Protein AF-A0A819X966-F1 (afdb_monomer)

Sequence (313 aa):
MLDTYSFNDILFKKSNTFCFDSESFRYLIARKNRIEFDDYQKDEYKRSWITSVNETNRLIQYICNELKPCLQKSWMSIEHAQFQINRMIRPILETIKNTMRNLILLDKSSSKSLIKLCPSPVDRNSATCTKCSHSPILCGEFWITRYDLHNLSDRCSQCECDFSRHFKVNYVLKYELCDKKQKPSFHDMKRNLEQLTQIIIQFAYFYKYLVHIATGNDPILSVLNRMIKEEKSICSQKGNQNLNANLYDNLKSFKNEYEEAWSMSMSNPKTITLPEIYKLIKTVSENREISEQLSIIKQMEDIYMNEQEKLIQ

Nearest PDB structures (foldseek):
  8e0m-assembly4_L  TM=2.651E-01  e=3.263E+00  synthetic construct

Secondary structure (DSSP, 8-state):
------GGGS---GGG-----SHHHHHHHHHHTT----HHHHHHHHHHHHHHHHHHHHHHHIIIIISPP---S----HHHHHHHHHHHHHHHHHHHHHHHHHHHHHHH-TTSPPEEEEEEE--TTEEEESSS--PPEEETTEEE---PEEEBSSSBSS-S--GGGEEE-SEEEEEEEPPTTSPPPHHHHHHHHHHHHHHHHHHHHHHHHHTTSS-S--HHHHHHHHHHHHHHHHHHHH-TTSHHHHHHHHHHHHHHHHHHHHHHHHHS-----HHHHHHHHHHHHHSHHHHHHHHHHHHHHHHHHHHHHHHH-

Foldseek 3Di:
DPPPPPPVVPDDDPLQDFDAQCLLVVVVVCVVVVNDDDPVSVVVSVVNVVRRVVSVVSNVCCVVPVDDPPPVVDPQDLVVLVVLVLLLLLLLVVLLLQLLLQLLVVVVHLQFFGKAWDKDFDDPQWWFFLPPDAAFDDARQDTHGDGDTFRDDVDTPVDPDDPVRIGDDRIDIDIHTDDSPDDDDSVVSVVVSVLSLVLVLVVLLSVVVVPVPDDPDDSNLVSLVSVLSRLVSVCVVPPCPGCSVVSSVVSVVSSVVSVVSNVVCVVPRPDDDSVNSVVSSVVQCPPPSSVSNVVSSVVSVVVVVVVVVVVVD

Organism: NCBI:txid392033

Radius of gyration: 25.85 Å; Cα contacts (8 Å, |Δi|>4): 305; chains: 1; bounding box: 59×35×81 Å

pLDDT: mean 85.88, std 12.39, range [35.34, 98.56]

Structure (mmCIF, N/CA/C/O backbone):
data_AF-A0A819X966-F1
#
_entry.id   AF-A0A819X966-F1
#
loop_
_atom_site.group_PDB
_atom_site.id
_atom_site.type_symbol
_atom_site.label_atom_id
_atom_site.label_alt_id
_atom_site.label_comp_id
_atom_site.label_asym_id
_atom_site.label_entity_id
_atom_site.label_seq_id
_atom_site.pdbx_PDB_ins_code
_atom_site.Cartn_x
_atom_site.Cartn_y
_atom_site.Cartn_z
_atom_site.occupancy
_atom_site.B_iso_or_equiv
_atom_site.auth_seq_id
_atom_site.auth_comp_id
_atom_site.auth_asym_id
_atom_site.auth_atom_id
_atom_site.pdbx_PDB_model_num
ATOM 1 N N . MET A 1 1 ? 27.684 -1.865 1.457 1.00 39.91 1 MET A N 1
ATOM 2 C CA . MET A 1 1 ? 28.526 -1.482 0.311 1.00 39.91 1 MET A CA 1
ATOM 3 C C . MET A 1 1 ? 28.003 -2.233 -0.893 1.00 39.91 1 MET A C 1
ATOM 5 O O . MET A 1 1 ? 27.932 -3.451 -0.829 1.00 39.91 1 MET A O 1
ATOM 9 N N . LEU A 1 2 ? 27.555 -1.527 -1.932 1.00 35.34 2 LEU A N 1
ATOM 10 C CA . LEU A 1 2 ? 27.669 -2.094 -3.270 1.00 35.34 2 LEU A CA 1
ATOM 11 C C . LEU A 1 2 ? 29.175 -2.138 -3.490 1.00 35.34 2 LEU A C 1
ATOM 13 O O . LEU A 1 2 ? 29.787 -1.073 -3.547 1.00 35.34 2 LEU A O 1
ATOM 17 N N . ASP A 1 3 ? 29.772 -3.328 -3.496 1.00 40.72 3 ASP A N 1
ATOM 18 C CA . ASP A 1 3 ? 31.052 -3.467 -4.172 1.00 40.72 3 ASP A CA 1
ATOM 19 C C . ASP A 1 3 ? 30.788 -2.937 -5.571 1.00 40.72 3 ASP A C 1
ATOM 21 O O . ASP A 1 3 ? 29.967 -3.470 -6.322 1.00 40.72 3 ASP A O 1
ATOM 25 N N . THR A 1 4 ? 31.350 -1.764 -5.829 1.00 41.81 4 THR A N 1
ATOM 26 C CA . THR A 1 4 ? 31.383 -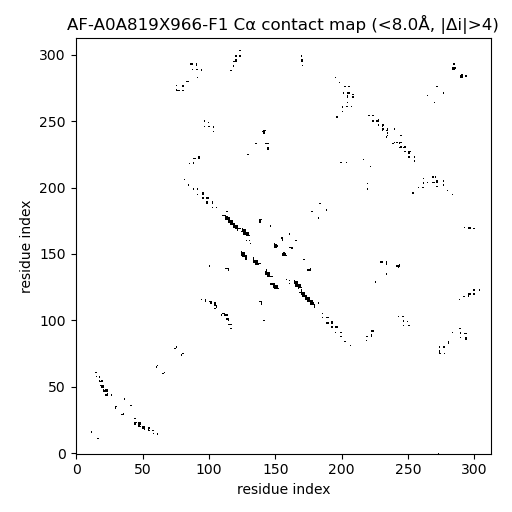1.142 -7.132 1.00 41.81 4 THR A CA 1
ATOM 27 C C . THR A 1 4 ? 31.855 -2.223 -8.083 1.00 41.81 4 THR A C 1
ATOM 29 O O . THR A 1 4 ? 33.039 -2.558 -8.076 1.00 41.81 4 THR A O 1
ATOM 32 N N . TYR A 1 5 ? 30.940 -2.782 -8.881 1.00 47.75 5 TYR A N 1
ATOM 33 C CA . TYR A 1 5 ? 31.326 -3.289 -10.185 1.00 47.75 5 TYR A CA 1
ATOM 34 C C . TYR A 1 5 ? 32.040 -2.110 -10.818 1.00 47.75 5 TYR A C 1
ATOM 36 O O . TYR A 1 5 ? 31.427 -1.091 -11.144 1.00 47.75 5 TYR A O 1
ATOM 44 N N . SER A 1 6 ? 33.364 -2.187 -10.809 1.00 43.28 6 SER A N 1
ATOM 45 C CA . SER A 1 6 ? 34.201 -1.189 -11.420 1.00 43.28 6 SER A CA 1
ATOM 46 C C . SER A 1 6 ? 33.719 -1.126 -12.858 1.00 43.28 6 SER A C 1
ATOM 48 O O . SER A 1 6 ? 33.768 -2.127 -13.568 1.00 43.28 6 SER A O 1
ATOM 50 N N . PHE A 1 7 ? 33.206 0.023 -13.300 1.00 50.94 7 PHE A N 1
ATOM 51 C CA . PHE A 1 7 ? 32.832 0.209 -14.706 1.00 50.94 7 PHE A CA 1
ATOM 52 C C . PHE A 1 7 ? 34.007 -0.113 -15.653 1.00 50.94 7 PHE A C 1
ATOM 54 O O . PHE A 1 7 ? 33.790 -0.343 -16.838 1.00 50.94 7 PHE A O 1
ATOM 61 N N . ASN A 1 8 ? 35.232 -0.213 -15.119 1.00 52.50 8 ASN A N 1
ATOM 62 C CA . ASN A 1 8 ? 36.423 -0.667 -15.826 1.00 52.50 8 ASN A CA 1
ATOM 63 C C . ASN A 1 8 ? 36.394 -2.159 -16.229 1.00 52.50 8 ASN A C 1
ATOM 65 O O . ASN A 1 8 ? 37.211 -2.553 -17.057 1.00 52.50 8 ASN A O 1
ATOM 69 N N . ASP A 1 9 ? 35.472 -2.978 -15.706 1.00 57.03 9 ASP A N 1
ATOM 70 C CA . ASP A 1 9 ? 35.373 -4.407 -16.048 1.00 57.03 9 ASP A CA 1
ATOM 71 C C . ASP A 1 9 ? 34.457 -4.683 -17.257 1.00 57.03 9 ASP A C 1
ATOM 73 O O . ASP A 1 9 ? 34.526 -5.757 -17.863 1.00 57.03 9 ASP A O 1
ATOM 77 N N . ILE A 1 10 ? 33.624 -3.717 -17.671 1.00 63.59 10 ILE A N 1
ATOM 78 C CA . ILE A 1 10 ? 32.823 -3.824 -18.901 1.00 63.59 10 ILE A CA 1
ATOM 79 C C . ILE A 1 10 ? 33.653 -3.276 -20.061 1.00 63.59 10 ILE A C 1
ATOM 81 O O . ILE A 1 10 ? 33.519 -2.131 -20.487 1.00 63.59 10 ILE A O 1
ATOM 85 N N . LEU A 1 11 ? 34.551 -4.113 -20.579 1.00 70.69 11 LEU A N 1
ATOM 86 C CA . LEU A 1 11 ? 35.376 -3.758 -21.731 1.00 70.69 11 LEU A CA 1
ATOM 87 C C . LEU A 1 11 ? 34.497 -3.530 -22.966 1.00 70.69 11 LEU A C 1
ATOM 89 O O . LEU A 1 11 ? 33.837 -4.458 -23.430 1.00 70.69 11 LEU A O 1
ATOM 93 N N . PHE A 1 12 ? 34.535 -2.323 -23.529 1.00 75.69 12 PHE A N 1
ATOM 94 C CA . PHE A 1 12 ? 33.863 -1.997 -24.786 1.00 75.69 12 PHE A CA 1
ATOM 95 C C . PHE A 1 12 ? 34.571 -2.705 -25.951 1.00 75.69 12 PHE A C 1
ATOM 97 O O . PHE A 1 12 ? 35.665 -2.325 -26.370 1.00 75.69 12 PHE A O 1
ATOM 104 N N . LYS A 1 13 ? 33.974 -3.791 -26.442 1.00 84.69 13 LYS A N 1
ATOM 105 C CA . LYS A 1 13 ? 34.484 -4.631 -27.528 1.00 84.69 13 LYS A CA 1
ATOM 106 C C . LYS A 1 13 ? 33.462 -4.677 -28.654 1.00 84.69 13 LYS A C 1
ATOM 108 O O . LYS A 1 13 ? 32.261 -4.533 -28.455 1.00 84.69 13 LYS A O 1
ATOM 113 N N . LYS A 1 14 ? 33.920 -4.985 -29.866 1.00 83.19 14 LYS A N 1
ATOM 114 C CA . LYS A 1 14 ? 33.006 -5.179 -31.000 1.00 83.19 14 LYS A CA 1
ATOM 115 C C . LYS A 1 14 ? 31.958 -6.267 -30.721 1.00 83.19 14 LYS A C 1
ATOM 117 O O . LYS A 1 14 ? 30.828 -6.139 -31.174 1.00 83.19 14 LYS A O 1
ATOM 122 N N . SER A 1 15 ? 32.310 -7.307 -29.964 1.00 84.38 15 SER A N 1
ATOM 123 C CA . SER A 1 15 ? 31.409 -8.420 -29.639 1.00 84.38 15 SER A CA 1
ATOM 124 C C . SER A 1 15 ? 30.257 -8.048 -28.700 1.00 84.38 15 SER A C 1
ATOM 126 O O . SER A 1 15 ? 29.203 -8.659 -28.807 1.00 84.38 15 SER A O 1
ATOM 128 N N . ASN A 1 16 ? 30.418 -7.038 -27.835 1.00 84.62 16 ASN A N 1
ATOM 129 C CA . ASN A 1 16 ? 29.394 -6.602 -26.874 1.00 84.62 16 ASN A CA 1
ATOM 130 C C . ASN A 1 16 ? 28.848 -5.190 -27.150 1.00 84.62 16 ASN A C 1
ATOM 132 O O . ASN A 1 16 ? 28.160 -4.613 -26.311 1.00 84.62 16 ASN A O 1
ATOM 136 N N . THR A 1 17 ? 29.152 -4.641 -28.326 1.00 88.44 17 THR A N 1
ATOM 137 C CA . THR A 1 17 ? 28.613 -3.371 -28.820 1.00 88.44 17 THR A CA 1
ATOM 138 C C . THR A 1 17 ? 27.619 -3.673 -29.922 1.00 88.44 17 THR A C 1
ATOM 140 O O . THR A 1 17 ? 28.000 -4.357 -30.867 1.00 88.44 17 THR A O 1
ATOM 143 N N . PHE A 1 18 ? 26.398 -3.144 -29.840 1.00 90.00 18 PHE A N 1
ATOM 144 C CA . PHE A 1 18 ? 25.330 -3.357 -30.824 1.00 90.00 18 PHE A CA 1
ATOM 145 C C . PHE A 1 18 ? 24.790 -2.006 -31.284 1.00 90.00 18 PHE A C 1
ATOM 147 O O . PHE A 1 18 ? 24.447 -1.167 -30.448 1.00 90.00 18 PHE A O 1
ATOM 154 N N . CYS A 1 19 ? 24.736 -1.784 -32.594 1.00 86.94 19 CYS A N 1
ATOM 155 C CA . CYS A 1 19 ? 24.379 -0.489 -33.170 1.00 86.94 19 CYS A CA 1
ATOM 156 C C . CYS A 1 19 ? 23.073 -0.603 -33.950 1.00 86.94 19 CYS A C 1
ATOM 158 O O . CYS A 1 19 ? 23.026 -1.224 -35.006 1.00 86.94 19 CYS A O 1
ATOM 160 N N . PHE A 1 20 ? 22.019 0.029 -33.446 1.00 86.88 20 PHE A N 1
ATOM 161 C CA . PHE A 1 20 ? 20.715 0.029 -34.100 1.00 86.88 20 PHE A CA 1
ATOM 162 C C . PHE A 1 20 ? 20.541 1.307 -34.898 1.00 86.88 20 PHE A C 1
ATOM 164 O O . PHE A 1 20 ? 20.709 2.404 -34.363 1.00 86.88 20 PHE A O 1
ATOM 171 N N . ASP A 1 21 ? 20.170 1.161 -36.162 1.00 84.69 21 ASP A N 1
ATOM 172 C CA . ASP A 1 21 ? 19.815 2.301 -36.983 1.00 84.69 21 ASP A CA 1
ATOM 173 C C . ASP A 1 21 ? 18.320 2.627 -36.827 1.00 84.69 21 ASP A C 1
ATOM 175 O O . ASP A 1 21 ? 17.449 1.747 -36.832 1.00 84.69 21 ASP A O 1
ATOM 179 N N . SER A 1 22 ? 18.031 3.916 -36.656 1.00 83.44 22 SER A N 1
ATOM 180 C CA . SER A 1 22 ? 16.690 4.440 -36.388 1.00 83.44 22 SER A CA 1
ATOM 181 C C . SER A 1 22 ? 15.879 4.720 -37.656 1.00 83.44 22 SER A C 1
ATOM 183 O O . SER A 1 22 ? 14.663 4.917 -37.576 1.00 83.44 22 SER A O 1
ATOM 185 N N . GLU A 1 23 ? 16.521 4.726 -38.827 1.00 83.38 23 GLU A N 1
ATOM 186 C CA . GLU A 1 23 ? 15.890 5.151 -40.081 1.00 83.38 23 GLU A CA 1
ATOM 187 C C . GLU A 1 23 ? 14.747 4.224 -40.517 1.00 83.38 23 GLU A C 1
ATOM 189 O O . GLU A 1 23 ? 13.725 4.683 -41.028 1.00 83.38 23 GLU A O 1
ATOM 194 N N . SER A 1 24 ? 14.837 2.930 -40.213 1.00 79.62 24 SER A N 1
ATOM 195 C CA . SER A 1 24 ? 13.744 1.988 -40.475 1.00 79.62 24 SER A CA 1
ATOM 196 C C . SER A 1 24 ? 12.454 2.287 -39.686 1.00 79.62 24 SER A C 1
ATOM 198 O O . SER A 1 24 ? 11.355 2.185 -40.238 1.00 79.62 24 SER A O 1
ATOM 200 N N . PHE A 1 25 ? 12.551 2.749 -38.433 1.00 80.81 25 PHE A N 1
ATOM 201 C CA . PHE A 1 25 ? 11.384 3.185 -37.652 1.00 80.81 25 PHE A CA 1
ATOM 202 C C . PHE A 1 25 ? 10.782 4.479 -38.208 1.00 80.81 25 PHE A C 1
ATOM 204 O O . PHE A 1 25 ? 9.558 4.618 -38.289 1.00 80.81 25 PHE A O 1
ATOM 211 N N . ARG A 1 26 ? 11.636 5.417 -38.635 1.00 85.19 26 ARG A N 1
ATOM 212 C CA . ARG A 1 26 ? 11.196 6.667 -39.272 1.00 85.19 26 ARG A CA 1
ATOM 213 C C . ARG A 1 26 ? 10.450 6.395 -40.574 1.00 85.19 26 ARG A C 1
ATOM 215 O O . ARG A 1 26 ? 9.391 6.985 -40.786 1.00 85.19 26 ARG A O 1
ATOM 222 N N . TYR A 1 27 ? 10.934 5.455 -41.386 1.00 86.25 27 TYR A N 1
ATOM 223 C CA . TYR A 1 27 ? 10.255 5.020 -42.604 1.00 86.25 27 TYR A CA 1
ATOM 224 C C . TYR A 1 27 ? 8.835 4.508 -42.330 1.00 86.25 27 TYR A C 1
ATOM 226 O O . TYR A 1 27 ? 7.889 4.931 -42.996 1.00 86.25 27 TYR A O 1
ATOM 234 N N . LEU A 1 28 ? 8.651 3.655 -41.314 1.00 85.94 28 LEU A N 1
ATOM 235 C CA . LEU A 1 28 ? 7.330 3.124 -40.950 1.00 85.94 28 LEU A CA 1
ATOM 236 C C . LEU A 1 28 ? 6.354 4.232 -40.526 1.00 85.94 28 LEU A C 1
ATOM 238 O O . LEU A 1 28 ? 5.198 4.244 -40.957 1.00 85.94 28 LEU A O 1
ATOM 242 N N . ILE A 1 29 ? 6.819 5.190 -39.721 1.00 88.81 29 ILE A N 1
ATOM 243 C CA . ILE A 1 29 ? 6.011 6.340 -39.290 1.00 88.81 29 ILE A CA 1
ATOM 244 C C . ILE A 1 29 ? 5.647 7.223 -40.486 1.00 88.81 29 ILE A C 1
ATOM 246 O O . ILE A 1 29 ? 4.493 7.629 -40.631 1.00 88.81 29 ILE A O 1
ATOM 250 N N . ALA A 1 30 ? 6.600 7.509 -41.367 1.00 90.38 30 ALA A N 1
ATOM 251 C CA . ALA A 1 30 ? 6.369 8.337 -42.541 1.00 90.38 30 ALA A CA 1
ATOM 252 C C . ALA A 1 30 ? 5.388 7.679 -43.527 1.00 90.38 30 ALA A C 1
ATOM 254 O O . ALA A 1 30 ? 4.448 8.328 -43.986 1.00 90.38 30 ALA A O 1
ATOM 255 N N . ARG A 1 31 ? 5.504 6.362 -43.752 1.00 87.62 31 ARG A N 1
ATOM 256 C CA . ARG A 1 31 ? 4.535 5.584 -44.543 1.00 87.62 31 ARG A CA 1
ATOM 257 C C . ARG A 1 31 ? 3.137 5.594 -43.926 1.00 87.62 31 ARG A C 1
ATOM 259 O O . ARG A 1 31 ? 2.162 5.765 -44.656 1.00 87.62 31 ARG A O 1
ATOM 266 N N . LYS A 1 32 ? 3.019 5.481 -42.596 1.00 91.62 32 LYS A N 1
ATOM 267 C CA . LYS A 1 32 ? 1.734 5.610 -41.879 1.00 91.62 32 LYS A CA 1
ATOM 268 C C . LYS A 1 32 ? 1.085 6.980 -42.106 1.00 91.62 32 LYS A C 1
ATOM 270 O O . LYS A 1 32 ? -0.134 7.065 -42.218 1.00 91.62 32 LYS A O 1
ATOM 275 N N . ASN A 1 33 ? 1.898 8.026 -42.233 1.00 93.19 33 ASN A N 1
ATOM 276 C CA . ASN A 1 33 ? 1.463 9.388 -42.550 1.00 93.19 33 ASN A CA 1
ATOM 277 C C . ASN A 1 33 ? 1.368 9.673 -44.061 1.00 93.19 33 ASN A C 1
ATOM 279 O O . ASN A 1 33 ? 1.225 10.827 -44.450 1.00 93.19 33 ASN A O 1
ATOM 283 N N . ARG A 1 34 ? 1.413 8.635 -44.912 1.00 93.31 34 ARG A N 1
ATOM 284 C CA . ARG A 1 34 ? 1.302 8.732 -46.379 1.00 93.31 34 ARG A CA 1
ATOM 285 C C . ARG A 1 34 ? 2.366 9.625 -47.030 1.00 93.31 34 ARG A C 1
ATOM 287 O O . ARG A 1 34 ? 2.125 10.194 -48.087 1.00 93.31 34 ARG A O 1
ATOM 294 N N . ILE A 1 35 ? 3.540 9.726 -46.413 1.00 94.19 35 ILE A N 1
ATOM 295 C CA . ILE A 1 35 ? 4.701 10.377 -47.018 1.00 94.19 35 ILE A CA 1
ATOM 296 C C . ILE A 1 35 ? 5.295 9.414 -48.049 1.00 94.19 35 ILE A C 1
ATOM 298 O O . ILE A 1 35 ? 5.531 8.233 -47.761 1.00 94.19 35 ILE A O 1
ATOM 302 N N . GLU A 1 36 ? 5.493 9.915 -49.264 1.00 91.62 36 GLU A N 1
ATOM 303 C CA . GLU A 1 36 ? 6.129 9.174 -50.348 1.00 91.62 36 GLU A CA 1
ATOM 304 C C . GLU A 1 36 ? 7.643 9.367 -50.327 1.00 91.62 36 GLU A C 1
ATOM 306 O O . GLU A 1 36 ? 8.155 10.404 -49.914 1.00 91.62 36 GLU A O 1
ATOM 311 N N . PHE A 1 37 ? 8.343 8.330 -50.769 1.00 90.81 37 PHE A N 1
ATOM 312 C CA . PHE A 1 37 ? 9.794 8.285 -50.849 1.00 90.81 37 PHE A CA 1
ATOM 313 C C . PHE A 1 37 ? 10.177 7.857 -52.255 1.00 90.81 37 PHE A C 1
ATOM 315 O O . PHE A 1 37 ? 9.478 7.030 -52.858 1.00 90.81 37 PHE A O 1
ATOM 322 N N . ASP A 1 38 ? 11.289 8.381 -52.752 1.00 93.75 38 ASP A N 1
ATOM 323 C CA . ASP A 1 38 ? 11.880 7.871 -53.981 1.00 93.75 38 ASP A CA 1
ATOM 324 C C . ASP A 1 38 ? 12.502 6.479 -53.757 1.00 93.75 38 ASP A C 1
ATOM 326 O O . ASP A 1 38 ? 12.561 5.951 -52.638 1.00 93.75 38 ASP A O 1
ATOM 330 N N . ASP A 1 39 ? 12.909 5.835 -54.845 1.00 91.31 39 ASP A N 1
ATOM 331 C CA . ASP A 1 39 ? 13.447 4.477 -54.776 1.00 91.31 39 ASP A CA 1
ATOM 332 C C . ASP A 1 39 ? 14.807 4.422 -54.066 1.00 91.31 39 ASP A C 1
ATOM 334 O O . ASP A 1 39 ? 15.085 3.459 -53.353 1.00 91.31 39 ASP A O 1
ATOM 338 N N . TYR A 1 40 ? 15.602 5.493 -54.149 1.00 92.19 40 TYR A N 1
ATOM 339 C CA . TYR A 1 40 ? 16.878 5.599 -53.445 1.00 92.19 40 TYR A CA 1
ATOM 340 C C . TYR A 1 40 ? 16.683 5.598 -51.921 1.00 92.19 40 TYR A C 1
ATOM 342 O O . TYR A 1 40 ? 17.319 4.829 -51.197 1.00 92.19 40 TYR A O 1
ATOM 350 N N . GLN A 1 41 ? 15.752 6.412 -51.427 1.00 89.12 41 GLN A N 1
ATOM 351 C CA . GLN A 1 41 ? 15.396 6.500 -50.016 1.00 89.12 41 GLN A CA 1
ATOM 352 C C . GLN A 1 41 ? 14.829 5.174 -49.503 1.00 89.12 41 GLN A C 1
ATOM 354 O O . GLN A 1 41 ? 15.219 4.715 -48.430 1.00 89.12 41 GLN A O 1
ATOM 359 N N . LYS A 1 42 ? 13.949 4.513 -50.269 1.00 88.88 42 LYS A N 1
ATOM 360 C CA . LYS A 1 42 ? 13.429 3.181 -49.903 1.00 88.88 42 LYS A CA 1
ATOM 361 C C . LYS A 1 42 ? 14.554 2.163 -49.726 1.00 88.88 42 LYS A C 1
ATOM 363 O O . LYS A 1 42 ? 14.518 1.388 -48.769 1.00 88.88 42 LYS A O 1
ATOM 368 N N . ASP A 1 43 ? 15.544 2.174 -50.613 1.00 90.06 43 ASP A N 1
ATOM 369 C CA . ASP A 1 43 ? 16.681 1.259 -50.537 1.00 90.06 43 ASP A CA 1
ATOM 370 C C . ASP A 1 43 ? 17.609 1.558 -49.351 1.00 90.06 43 ASP A C 1
ATOM 372 O O . ASP A 1 43 ? 18.114 0.621 -48.725 1.00 90.06 43 ASP A O 1
ATOM 376 N N . GLU A 1 44 ? 17.808 2.829 -48.991 1.00 90.19 44 GLU A N 1
ATOM 377 C CA . GLU A 1 44 ? 18.495 3.225 -47.750 1.00 90.19 44 GLU A CA 1
ATOM 378 C C . GLU A 1 44 ? 17.749 2.703 -46.511 1.00 90.19 44 GLU A C 1
ATOM 380 O O . GLU A 1 44 ? 18.333 2.007 -45.678 1.00 90.19 44 GLU A O 1
ATOM 385 N N . TYR A 1 45 ? 16.433 2.918 -46.423 1.00 89.50 45 TYR A N 1
ATOM 386 C CA . TYR A 1 45 ? 15.628 2.420 -45.301 1.00 89.50 45 TYR A CA 1
ATOM 387 C C . TYR A 1 45 ? 15.605 0.892 -45.211 1.00 89.50 45 TYR A C 1
ATOM 389 O O . TYR A 1 45 ? 15.628 0.327 -44.115 1.00 89.50 45 TYR A O 1
ATOM 397 N N . LYS A 1 46 ? 15.605 0.201 -46.354 1.00 89.00 46 LYS A N 1
ATOM 398 C CA . LYS A 1 46 ? 15.700 -1.260 -46.408 1.00 89.00 46 LYS A CA 1
ATOM 399 C C . LYS A 1 46 ? 17.051 -1.754 -45.888 1.00 89.00 46 LYS A C 1
ATOM 401 O O . LYS A 1 46 ? 17.087 -2.712 -45.116 1.00 89.00 46 LYS A O 1
ATOM 406 N N . ARG A 1 47 ? 18.156 -1.105 -46.270 1.00 89.62 47 ARG A N 1
ATOM 407 C CA . ARG A 1 47 ? 19.501 -1.422 -45.756 1.00 89.62 47 ARG A CA 1
ATOM 408 C C . ARG A 1 47 ? 19.619 -1.150 -44.258 1.00 89.62 47 ARG A C 1
ATOM 410 O O . ARG A 1 47 ? 20.153 -1.992 -43.533 1.00 89.62 47 ARG A O 1
ATOM 417 N N . SER A 1 48 ? 19.058 -0.035 -43.797 1.00 89.19 48 SER A N 1
ATOM 418 C CA . SER A 1 48 ? 18.932 0.300 -42.377 1.00 89.19 48 SER A CA 1
ATOM 419 C C . SER A 1 48 ? 18.188 -0.794 -41.603 1.00 89.19 48 SER A C 1
ATOM 421 O O . SER A 1 48 ? 18.697 -1.314 -40.611 1.00 89.19 48 SER A O 1
ATOM 423 N N . TRP A 1 49 ? 17.031 -1.236 -42.108 1.00 89.19 49 TRP A N 1
ATOM 424 C CA . TRP A 1 49 ? 16.242 -2.308 -41.495 1.00 89.19 49 TRP A CA 1
ATOM 425 C C . TRP A 1 49 ? 17.019 -3.621 -41.387 1.00 89.19 49 TRP A C 1
ATOM 427 O O . TRP A 1 49 ? 17.072 -4.217 -40.313 1.00 89.19 49 TRP A O 1
ATOM 437 N N . ILE A 1 50 ? 17.657 -4.057 -42.478 1.00 91.06 50 ILE A N 1
ATOM 438 C CA . ILE A 1 50 ? 18.469 -5.283 -42.490 1.00 91.06 50 ILE A CA 1
ATOM 439 C C . ILE A 1 50 ? 19.592 -5.193 -41.449 1.00 91.06 50 ILE A C 1
ATOM 441 O O . ILE A 1 50 ? 19.831 -6.154 -40.718 1.00 91.06 50 ILE A O 1
ATOM 445 N N . THR A 1 51 ? 20.249 -4.036 -41.350 1.00 90.38 51 THR A N 1
ATOM 446 C CA . THR A 1 51 ? 21.315 -3.796 -40.370 1.00 90.38 51 THR A CA 1
ATOM 447 C C . THR A 1 51 ? 20.787 -3.923 -38.944 1.00 90.38 51 THR A C 1
ATOM 449 O O . THR A 1 51 ? 21.334 -4.703 -38.166 1.00 90.38 51 THR A O 1
ATOM 452 N N . SER A 1 52 ? 19.680 -3.250 -38.619 1.00 90.06 52 SER A N 1
ATOM 453 C CA . SER A 1 52 ? 19.063 -3.329 -37.291 1.00 90.06 52 SER A CA 1
ATOM 454 C C . SER A 1 52 ? 18.613 -4.749 -36.937 1.00 90.06 52 SER A C 1
ATOM 456 O O . SER A 1 52 ? 18.880 -5.200 -35.829 1.00 90.06 52 SER A O 1
ATOM 458 N N . VAL A 1 53 ? 18.013 -5.496 -37.873 1.00 89.94 53 VAL A N 1
ATOM 459 C CA . VAL A 1 53 ? 17.624 -6.903 -37.654 1.00 89.94 53 VAL A CA 1
ATOM 460 C C . VAL A 1 53 ? 18.842 -7.784 -37.373 1.00 89.94 53 VAL A C 1
ATOM 462 O O . VAL A 1 53 ? 18.825 -8.586 -36.438 1.00 89.94 53 VAL A O 1
ATOM 465 N N . ASN A 1 54 ? 19.916 -7.630 -38.149 1.00 92.88 54 ASN A N 1
ATOM 466 C CA . ASN A 1 54 ? 21.147 -8.392 -37.942 1.00 92.88 54 ASN A CA 1
ATOM 467 C C . ASN A 1 54 ? 21.778 -8.083 -36.578 1.00 92.88 54 ASN A C 1
ATOM 469 O O . ASN A 1 54 ? 22.198 -9.001 -35.875 1.00 92.88 54 ASN A O 1
ATOM 473 N N . GLU A 1 55 ? 21.792 -6.814 -36.177 1.00 92.12 55 GLU A N 1
ATOM 474 C CA . GLU A 1 55 ? 22.305 -6.378 -34.878 1.00 92.12 55 GLU A CA 1
ATOM 475 C C . GLU A 1 55 ? 21.431 -6.861 -33.715 1.00 92.12 55 GLU A C 1
ATOM 477 O O . GLU A 1 55 ? 21.965 -7.290 -32.692 1.00 92.12 55 GLU A O 1
ATOM 482 N N . THR A 1 56 ? 20.104 -6.906 -33.884 1.00 91.25 56 THR A N 1
ATOM 483 C CA . THR A 1 56 ? 19.186 -7.521 -32.911 1.00 91.25 56 THR A CA 1
ATOM 484 C C . THR A 1 56 ? 19.470 -9.010 -32.759 1.00 91.25 56 THR A C 1
ATOM 486 O O . THR A 1 56 ? 19.588 -9.499 -31.637 1.00 91.25 56 THR A O 1
ATOM 489 N N . ASN A 1 57 ? 19.628 -9.737 -33.865 1.00 93.00 57 ASN A N 1
ATOM 490 C CA . ASN A 1 57 ? 19.955 -11.161 -33.818 1.00 93.00 57 ASN A CA 1
ATOM 491 C C . ASN A 1 57 ? 21.307 -11.400 -33.139 1.00 93.00 57 ASN A C 1
ATOM 493 O O . ASN A 1 57 ? 21.426 -12.308 -32.318 1.00 93.00 57 ASN A O 1
ATOM 497 N N . ARG A 1 58 ? 22.303 -10.552 -33.422 1.00 94.25 58 ARG A N 1
ATOM 498 C CA . ARG A 1 58 ? 23.618 -10.601 -32.774 1.00 94.25 58 ARG A CA 1
ATOM 499 C C . ARG A 1 58 ? 23.515 -10.349 -31.271 1.00 94.25 58 ARG A C 1
ATOM 501 O O . ARG A 1 58 ? 24.143 -11.069 -30.500 1.00 94.25 58 ARG A O 1
ATOM 508 N N . LEU A 1 59 ? 22.693 -9.386 -30.851 1.00 93.25 59 LEU A N 1
ATOM 509 C CA . LEU A 1 59 ? 22.413 -9.115 -29.440 1.00 93.25 59 LEU A CA 1
ATOM 510 C C . LEU A 1 59 ? 21.760 -10.319 -28.755 1.00 93.25 59 LEU A C 1
ATOM 512 O O . LEU A 1 59 ? 22.217 -10.735 -27.694 1.00 93.25 59 LEU A O 1
ATOM 516 N N . ILE A 1 60 ? 20.723 -10.903 -29.360 1.00 90.25 60 ILE A N 1
ATOM 517 C CA . ILE A 1 60 ? 20.039 -12.080 -28.807 1.00 90.25 60 ILE A CA 1
ATOM 518 C C . ILE A 1 60 ? 21.019 -13.247 -28.678 1.00 90.25 60 ILE A C 1
ATOM 520 O O . ILE A 1 60 ? 21.100 -13.862 -27.620 1.00 90.25 60 ILE A O 1
ATOM 524 N N . GLN A 1 61 ? 21.811 -13.523 -29.716 1.00 91.81 61 GLN A N 1
ATOM 525 C CA . GLN A 1 61 ? 22.827 -14.576 -29.679 1.00 91.81 61 GLN A CA 1
ATOM 526 C C . GLN A 1 61 ? 23.869 -14.329 -28.588 1.00 91.81 61 GLN A C 1
ATOM 528 O O . GLN A 1 61 ? 24.206 -15.255 -27.856 1.00 91.81 61 GLN A O 1
ATOM 533 N N . TYR A 1 62 ? 24.340 -13.091 -28.440 1.00 90.12 62 TYR A N 1
ATOM 534 C CA . TYR A 1 62 ? 25.267 -12.719 -27.377 1.00 90.12 62 TYR A CA 1
ATOM 535 C C . TYR A 1 62 ? 24.660 -12.964 -25.987 1.00 90.12 62 TYR A C 1
ATOM 537 O O . TYR A 1 62 ? 25.295 -13.587 -25.137 1.00 90.12 62 TYR A O 1
ATOM 545 N N . ILE A 1 63 ? 23.404 -12.559 -25.768 1.00 86.56 63 ILE A N 1
ATOM 546 C CA . ILE A 1 63 ? 22.691 -12.782 -24.502 1.00 86.56 63 ILE A CA 1
ATOM 547 C C . ILE A 1 63 ? 22.499 -14.274 -24.219 1.00 86.56 63 ILE A C 1
ATOM 549 O O . ILE A 1 63 ? 22.737 -14.718 -23.099 1.00 86.56 63 ILE A O 1
ATOM 553 N N . CYS A 1 64 ? 22.057 -15.049 -25.208 1.00 85.75 64 CYS A N 1
ATOM 554 C CA . CYS A 1 64 ? 21.722 -16.458 -25.016 1.00 85.75 64 CYS A CA 1
ATOM 555 C C . CYS A 1 64 ? 22.955 -17.359 -24.897 1.00 85.75 64 CYS A C 1
ATOM 557 O O . CYS A 1 64 ? 22.911 -18.343 -24.162 1.00 85.75 64 CYS A O 1
ATOM 559 N N . ASN A 1 65 ? 24.030 -17.044 -25.625 1.00 87.19 65 ASN A N 1
ATOM 560 C CA . ASN A 1 65 ? 25.143 -17.973 -25.822 1.00 87.19 65 ASN A CA 1
ATOM 561 C C . ASN A 1 65 ? 26.448 -17.513 -25.163 1.00 87.19 65 ASN A C 1
ATOM 563 O O . ASN A 1 65 ? 27.246 -18.359 -24.763 1.00 87.19 65 ASN A O 1
ATOM 567 N N . GLU A 1 66 ? 26.699 -16.203 -25.069 1.00 82.94 66 GLU A N 1
ATOM 568 C CA . GLU A 1 66 ? 27.974 -15.675 -24.558 1.00 82.94 66 GLU A CA 1
ATOM 569 C C . GLU A 1 66 ? 27.877 -15.160 -23.123 1.00 82.94 66 GLU A C 1
ATOM 571 O O . GLU A 1 66 ? 28.832 -15.287 -22.348 1.00 82.94 66 GLU A O 1
ATOM 576 N N . LEU A 1 67 ? 26.730 -14.599 -22.735 1.00 81.25 67 LEU A N 1
ATOM 577 C CA . LEU A 1 67 ? 26.522 -14.181 -21.359 1.00 81.25 67 LEU A CA 1
ATOM 578 C C . LEU A 1 67 ? 26.305 -15.407 -20.477 1.00 81.25 67 LEU A C 1
ATOM 580 O O . LEU A 1 67 ? 25.336 -16.150 -20.613 1.00 81.25 67 LEU A O 1
ATOM 584 N N . LYS A 1 68 ? 27.198 -15.589 -19.500 1.00 72.56 68 LYS A N 1
ATOM 585 C CA . LYS A 1 68 ? 26.915 -16.495 -18.389 1.00 72.56 68 LYS A CA 1
ATOM 586 C C . LYS A 1 68 ? 25.703 -15.934 -17.647 1.00 72.56 68 LYS A C 1
ATOM 588 O O . LYS A 1 68 ? 25.780 -14.783 -17.208 1.00 72.56 68 LYS A O 1
ATOM 593 N N . PRO A 1 69 ? 24.622 -16.715 -17.463 1.00 63.19 69 PRO A N 1
ATOM 594 C CA . PRO A 1 69 ? 23.528 -16.305 -16.606 1.00 63.19 69 PRO A CA 1
ATOM 595 C C . PRO A 1 69 ? 24.118 -15.899 -15.263 1.00 63.19 69 PRO A C 1
ATOM 597 O O . PRO A 1 69 ? 24.763 -16.707 -14.588 1.00 63.19 69 PRO A O 1
ATOM 600 N N . CYS A 1 70 ? 23.954 -14.632 -14.891 1.00 55.28 70 CYS A N 1
ATOM 601 C CA . CYS A 1 70 ? 24.295 -14.219 -13.549 1.00 55.28 70 CYS A CA 1
ATOM 602 C C . CYS A 1 70 ? 23.297 -14.933 -12.636 1.00 55.28 70 CYS A C 1
ATOM 604 O O . CYS A 1 70 ? 22.151 -14.508 -12.493 1.00 55.28 70 CYS A O 1
ATOM 606 N N . LEU A 1 71 ? 23.718 -16.053 -12.041 1.00 48.88 71 LEU A N 1
ATOM 607 C CA . LEU A 1 71 ? 23.053 -16.668 -10.895 1.00 48.88 71 LEU A CA 1
ATOM 608 C C . LEU A 1 71 ? 23.264 -15.740 -9.695 1.00 48.88 71 LEU A C 1
ATOM 610 O O . LEU A 1 71 ? 23.930 -16.079 -8.716 1.00 48.88 71 LEU A O 1
ATOM 614 N N . GLN A 1 72 ? 22.743 -14.519 -9.794 1.00 50.75 72 GLN A N 1
ATOM 615 C CA . GLN A 1 72 ? 22.746 -13.569 -8.708 1.00 50.75 72 GLN A CA 1
ATOM 616 C C . GLN A 1 72 ? 21.774 -14.135 -7.679 1.00 50.75 72 GLN A C 1
ATOM 618 O O . GLN A 1 72 ? 20.556 -14.039 -7.823 1.00 50.75 72 GLN A O 1
ATOM 623 N N . LYS A 1 73 ? 22.326 -14.782 -6.647 1.00 47.50 73 LYS A N 1
ATOM 624 C CA . LYS A 1 73 ? 21.593 -15.396 -5.525 1.00 47.50 73 LYS A CA 1
ATOM 625 C C . LYS A 1 73 ? 20.726 -14.407 -4.730 1.00 47.50 73 LYS A C 1
ATOM 627 O O . LYS A 1 73 ? 20.097 -14.796 -3.753 1.00 47.50 73 LYS A O 1
ATOM 632 N N . SER A 1 74 ? 20.643 -13.153 -5.155 1.00 53.44 74 SER A N 1
ATOM 633 C CA . SER A 1 74 ? 19.688 -12.174 -4.676 1.00 53.44 74 SER A CA 1
ATOM 634 C C . SER A 1 74 ? 19.527 -11.077 -5.733 1.00 53.44 74 SER A C 1
ATOM 636 O O . SER A 1 74 ? 20.416 -10.253 -5.934 1.00 53.44 74 SER A O 1
ATOM 638 N N . TRP A 1 75 ? 18.388 -11.055 -6.433 1.00 61.78 75 TRP A N 1
ATOM 639 C CA . TRP A 1 75 ? 17.965 -9.900 -7.235 1.00 61.78 75 TRP A CA 1
ATOM 640 C C . TRP A 1 75 ? 17.647 -8.738 -6.284 1.00 61.78 75 TRP A C 1
ATOM 642 O O . TRP A 1 75 ? 16.498 -8.486 -5.921 1.00 61.78 75 TRP A O 1
ATOM 652 N N . MET A 1 76 ? 18.696 -8.079 -5.799 1.00 78.31 76 MET A N 1
ATOM 653 C CA . MET A 1 76 ? 18.614 -6.943 -4.895 1.00 78.31 76 MET A CA 1
ATOM 654 C C . MET A 1 76 ? 19.092 -5.700 -5.626 1.00 78.31 76 MET A C 1
ATOM 656 O O . MET A 1 76 ? 20.270 -5.362 -5.576 1.00 78.31 76 MET A O 1
ATOM 660 N N . SER A 1 77 ? 18.166 -5.019 -6.297 1.00 85.75 77 SER A N 1
ATOM 661 C CA . SER A 1 77 ? 18.384 -3.659 -6.787 1.00 85.75 77 SER A CA 1
ATOM 662 C C . SER A 1 77 ? 17.548 -2.660 -5.991 1.00 85.75 77 SER A C 1
ATOM 664 O O . SER A 1 77 ? 16.621 -3.038 -5.259 1.00 85.75 77 SER A O 1
ATOM 666 N N . ILE A 1 78 ? 17.907 -1.387 -6.129 1.00 86.94 78 ILE A N 1
ATOM 667 C CA . ILE A 1 78 ? 17.178 -0.260 -5.553 1.00 86.94 78 ILE A CA 1
ATOM 668 C C . ILE A 1 78 ? 15.779 -0.178 -6.168 1.00 86.94 78 ILE A C 1
ATOM 670 O O . ILE A 1 78 ? 14.795 -0.089 -5.439 1.00 86.94 78 ILE A O 1
ATOM 674 N N . GLU A 1 79 ? 15.688 -0.286 -7.491 1.00 85.75 79 GLU A N 1
ATOM 675 C CA . GLU A 1 79 ? 14.441 -0.212 -8.255 1.00 85.75 79 GLU A CA 1
ATOM 676 C C . GLU A 1 79 ? 13.503 -1.351 -7.858 1.00 85.75 79 GLU A C 1
ATOM 678 O O . GLU A 1 79 ? 12.317 -1.131 -7.617 1.00 85.75 79 GLU A O 1
ATOM 683 N N . HIS A 1 80 ? 14.039 -2.567 -7.714 1.00 88.88 80 HIS A N 1
ATOM 684 C CA . HIS A 1 80 ? 13.258 -3.706 -7.252 1.00 88.88 80 HIS A CA 1
ATOM 685 C C . HIS A 1 80 ? 12.774 -3.505 -5.808 1.00 88.88 80 HIS A C 1
ATOM 687 O O . HIS A 1 80 ? 11.607 -3.764 -5.520 1.00 88.88 80 HIS A O 1
ATOM 693 N N . ALA A 1 81 ? 13.611 -2.973 -4.910 1.00 91.50 81 ALA A N 1
ATOM 694 C CA . ALA A 1 81 ? 13.188 -2.664 -3.545 1.00 91.50 81 ALA A CA 1
ATOM 695 C C . ALA A 1 81 ? 12.086 -1.591 -3.517 1.00 91.50 81 ALA A C 1
ATOM 697 O O . ALA A 1 81 ? 11.078 -1.779 -2.840 1.00 91.50 81 ALA A O 1
ATOM 698 N N . GLN A 1 82 ? 12.224 -0.509 -4.289 1.00 90.69 82 GLN A N 1
ATOM 699 C CA . GLN A 1 82 ? 11.189 0.522 -4.431 1.00 90.69 82 GLN A CA 1
ATOM 700 C C . GLN A 1 82 ? 9.882 -0.061 -4.973 1.00 90.69 82 GLN A C 1
ATOM 702 O O . GLN A 1 82 ? 8.808 0.226 -4.448 1.00 90.69 82 GLN A O 1
ATOM 707 N N . PHE A 1 83 ? 9.961 -0.906 -6.001 1.00 90.00 83 PHE A N 1
ATOM 708 C CA . PHE A 1 83 ? 8.800 -1.589 -6.561 1.00 90.00 83 PHE A CA 1
ATOM 709 C C . PHE A 1 83 ? 8.083 -2.441 -5.505 1.00 90.00 83 PHE A C 1
ATOM 711 O O . PHE A 1 83 ? 6.872 -2.305 -5.328 1.00 90.00 83 PHE A O 1
ATOM 718 N N . GLN A 1 84 ? 8.822 -3.265 -4.754 1.00 93.25 84 GLN A N 1
ATOM 719 C CA . GLN A 1 84 ? 8.250 -4.093 -3.688 1.00 93.25 84 GLN A CA 1
ATOM 720 C C . GLN A 1 84 ? 7.630 -3.239 -2.580 1.00 93.25 84 GLN A C 1
ATOM 722 O O . GLN A 1 84 ? 6.481 -3.465 -2.206 1.00 93.25 84 GLN A O 1
ATOM 727 N N . ILE A 1 85 ? 8.335 -2.209 -2.101 1.00 94.25 85 ILE A N 1
ATOM 728 C CA . ILE A 1 85 ? 7.812 -1.322 -1.059 1.00 94.25 85 ILE A CA 1
ATOM 729 C C . ILE A 1 85 ? 6.521 -0.655 -1.535 1.00 94.25 85 ILE A C 1
ATOM 731 O O . ILE A 1 85 ? 5.523 -0.724 -0.824 1.00 94.25 85 ILE A O 1
ATOM 735 N N . ASN A 1 86 ? 6.492 -0.071 -2.739 1.00 92.12 86 ASN A N 1
ATOM 736 C CA . ASN A 1 86 ? 5.294 0.573 -3.290 1.00 92.12 86 ASN A CA 1
ATOM 737 C C . ASN A 1 86 ? 4.075 -0.360 -3.314 1.00 92.12 86 ASN A C 1
ATOM 739 O O . ASN A 1 86 ? 2.973 0.060 -2.958 1.00 92.12 86 ASN A O 1
ATOM 743 N N . ARG A 1 87 ? 4.271 -1.640 -3.654 1.00 92.88 87 ARG A N 1
ATOM 744 C CA . ARG A 1 87 ? 3.203 -2.656 -3.623 1.00 92.88 87 ARG A CA 1
ATOM 745 C C . ARG A 1 87 ? 2.710 -2.965 -2.210 1.00 92.88 87 ARG A C 1
ATOM 747 O O . ARG A 1 87 ? 1.553 -3.342 -2.031 1.00 92.88 87 ARG A O 1
ATOM 754 N N . MET A 1 88 ? 3.563 -2.787 -1.206 1.00 96.00 88 MET A N 1
ATOM 755 C CA . MET A 1 88 ? 3.291 -3.126 0.190 1.00 96.00 88 MET A CA 1
ATOM 756 C C . MET A 1 88 ? 2.742 -1.952 1.012 1.00 96.00 88 MET A C 1
ATOM 758 O O . MET A 1 88 ? 2.099 -2.203 2.028 1.00 96.00 88 MET A O 1
ATOM 762 N N . ILE A 1 89 ? 2.906 -0.694 0.574 1.00 95.38 89 ILE A N 1
ATOM 763 C CA . ILE A 1 89 ? 2.446 0.504 1.313 1.00 95.38 89 ILE A CA 1
ATOM 764 C C . ILE A 1 89 ? 0.970 0.392 1.708 1.00 95.38 89 ILE A C 1
ATOM 766 O O . ILE A 1 89 ? 0.632 0.534 2.884 1.00 95.38 89 ILE A O 1
ATOM 770 N N . ARG A 1 90 ? 0.079 0.125 0.742 1.00 95.12 90 ARG A N 1
ATOM 771 C CA . ARG A 1 90 ? -1.359 0.015 1.027 1.00 95.12 90 ARG A CA 1
ATOM 772 C C . ARG A 1 90 ? -1.662 -1.173 1.955 1.00 95.12 90 ARG A C 1
ATOM 774 O O . ARG A 1 90 ? -2.293 -0.915 2.977 1.00 95.12 90 ARG A O 1
ATOM 781 N N . PRO A 1 91 ? -1.208 -2.414 1.676 1.00 97.81 91 PRO A N 1
ATOM 782 C CA . PRO A 1 91 ? -1.377 -3.531 2.606 1.00 97.81 91 PRO A CA 1
ATOM 783 C C . PRO A 1 91 ? -0.926 -3.241 4.042 1.00 97.81 91 PRO A C 1
ATOM 785 O O . PRO A 1 91 ? -1.679 -3.498 4.979 1.00 97.81 91 PRO A O 1
ATOM 788 N N . ILE A 1 92 ? 0.261 -2.648 4.223 1.00 98.31 92 ILE A N 1
ATOM 789 C CA . ILE A 1 92 ? 0.788 -2.319 5.552 1.00 98.31 92 ILE A CA 1
ATOM 790 C C . ILE A 1 92 ? -0.111 -1.301 6.254 1.00 98.31 92 ILE A C 1
ATOM 792 O O . ILE A 1 92 ? -0.504 -1.522 7.397 1.00 98.31 92 ILE A O 1
ATOM 796 N N . LEU A 1 93 ? -0.455 -0.193 5.589 1.00 97.94 93 LEU A N 1
ATOM 797 C CA . LEU A 1 93 ? -1.229 0.878 6.221 1.00 97.94 93 LEU A CA 1
ATOM 798 C C . LEU A 1 93 ? -2.670 0.453 6.530 1.00 97.94 93 LEU A C 1
ATOM 800 O O . LEU A 1 93 ? -3.216 0.855 7.557 1.00 97.94 93 LEU A O 1
ATOM 804 N N . GLU A 1 94 ? -3.288 -0.384 5.692 1.00 97.19 94 GLU A N 1
ATOM 805 C CA . GLU A 1 94 ? -4.622 -0.929 5.977 1.00 97.19 94 GLU A CA 1
ATOM 806 C C . GLU A 1 94 ? -4.576 -1.893 7.175 1.00 97.19 94 GLU A C 1
ATOM 808 O O . GLU A 1 94 ? -5.443 -1.814 8.049 1.00 97.19 94 GLU A O 1
ATOM 813 N N . THR A 1 95 ? -3.529 -2.721 7.284 1.00 98.25 95 THR A N 1
ATOM 814 C CA . THR A 1 95 ? -3.281 -3.576 8.458 1.00 98.25 95 THR A CA 1
ATOM 815 C C . THR A 1 95 ? -2.992 -2.760 9.721 1.00 98.25 95 THR A C 1
ATOM 817 O O . THR A 1 95 ? -3.547 -3.066 10.775 1.00 98.25 95 THR A O 1
ATOM 820 N N . ILE A 1 96 ? -2.203 -1.681 9.642 1.00 98.56 96 ILE A N 1
ATOM 821 C CA . ILE A 1 96 ? -1.971 -0.744 10.759 1.00 98.56 96 ILE A CA 1
ATOM 822 C C . ILE A 1 96 ? -3.304 -0.157 11.238 1.00 98.56 96 ILE A C 1
ATOM 824 O O . ILE A 1 96 ? -3.637 -0.265 12.420 1.00 98.56 96 ILE A O 1
ATOM 828 N N . LYS A 1 97 ? -4.109 0.394 10.320 1.00 98.06 97 LYS A N 1
ATOM 829 C CA . LYS A 1 97 ? -5.427 0.970 10.632 1.00 98.06 97 LYS A CA 1
ATOM 830 C C . LYS A 1 97 ? -6.354 -0.064 11.278 1.00 98.06 97 LYS A C 1
ATOM 832 O O . LYS A 1 97 ? -7.027 0.241 12.262 1.00 98.06 97 LYS A O 1
ATOM 837 N N . ASN A 1 98 ? -6.387 -1.291 10.758 1.00 97.50 98 ASN A N 1
ATOM 838 C CA . ASN A 1 98 ? -7.208 -2.360 11.326 1.00 97.50 98 ASN A CA 1
ATOM 839 C C . ASN A 1 98 ? -6.711 -2.820 12.705 1.00 97.50 98 ASN A C 1
ATOM 841 O O . ASN A 1 98 ? -7.510 -3.040 13.614 1.00 97.50 98 ASN A O 1
ATOM 845 N N . THR A 1 99 ? -5.394 -2.890 12.897 1.00 97.50 99 THR A N 1
ATOM 846 C CA . THR A 1 99 ? -4.794 -3.218 14.195 1.00 97.50 99 THR A CA 1
ATOM 847 C C . THR A 1 99 ? -5.148 -2.154 15.235 1.00 97.50 99 THR A C 1
ATOM 849 O O . THR A 1 99 ? -5.559 -2.498 16.341 1.00 97.50 99 THR A O 1
ATOM 852 N N . MET A 1 100 ? -5.099 -0.865 14.874 1.00 97.94 100 MET A N 1
ATOM 853 C CA . MET A 1 100 ? -5.551 0.227 15.746 1.00 97.94 100 MET A CA 1
ATOM 854 C C . MET A 1 100 ? -7.031 0.087 16.134 1.00 97.94 100 MET A C 1
ATOM 856 O O . MET A 1 100 ? -7.362 0.236 17.310 1.00 97.94 100 MET A O 1
ATOM 860 N N . ARG A 1 101 ? -7.921 -0.258 15.187 1.00 95.94 101 ARG A N 1
ATOM 861 C CA . ARG A 1 101 ? -9.341 -0.547 15.486 1.00 95.94 101 ARG A CA 1
ATOM 862 C C . ARG A 1 101 ? -9.477 -1.655 16.523 1.00 95.94 101 ARG A C 1
ATOM 864 O O . ARG A 1 101 ? -10.181 -1.492 17.516 1.00 95.94 101 ARG A O 1
ATOM 871 N N . ASN A 1 102 ? -8.775 -2.763 16.310 1.00 95.62 102 ASN A N 1
ATOM 872 C CA . ASN A 1 102 ? -8.841 -3.926 17.188 1.00 95.62 102 ASN A CA 1
ATOM 873 C C . ASN A 1 102 ? -8.277 -3.647 18.585 1.00 95.62 102 ASN A C 1
ATOM 875 O O . ASN A 1 102 ? -8.862 -4.097 19.569 1.00 95.62 102 ASN A O 1
ATOM 879 N N . LEU A 1 103 ? -7.213 -2.850 18.693 1.00 95.94 103 LEU A N 1
ATOM 880 C CA . LEU A 1 103 ? -6.693 -2.394 19.983 1.00 95.94 103 LEU A CA 1
ATOM 881 C C . LEU A 1 103 ? -7.713 -1.528 20.732 1.00 95.94 103 LEU A C 1
ATOM 883 O O . LEU A 1 103 ? -7.931 -1.763 21.916 1.00 95.94 103 LEU A O 1
ATOM 887 N N . ILE A 1 104 ? -8.404 -0.606 20.049 1.00 95.44 104 ILE A N 1
ATOM 888 C CA . ILE A 1 104 ? -9.483 0.200 20.655 1.00 95.44 104 ILE A CA 1
ATOM 889 C C . ILE A 1 104 ? -10.635 -0.692 21.153 1.00 95.44 104 ILE A C 1
ATOM 891 O O . ILE A 1 104 ? -11.200 -0.438 22.218 1.00 95.44 104 ILE A O 1
ATOM 895 N N . LEU A 1 105 ? -11.004 -1.743 20.407 1.00 92.94 105 LEU A N 1
ATOM 896 C CA . LEU A 1 105 ? -12.037 -2.692 20.848 1.00 92.94 105 LEU A CA 1
ATOM 897 C C . LEU A 1 105 ? -11.607 -3.433 22.115 1.00 92.94 105 LEU A C 1
ATOM 899 O O . LEU A 1 105 ? -12.392 -3.522 23.060 1.00 92.94 105 LEU A O 1
ATOM 903 N N . LEU A 1 106 ? -10.375 -3.943 22.137 1.00 91.25 106 LEU A N 1
ATOM 904 C CA . LEU A 1 106 ? -9.850 -4.688 23.276 1.00 91.25 106 LEU A CA 1
ATOM 905 C C . LEU A 1 106 ? -9.690 -3.834 24.530 1.00 91.25 106 LEU A C 1
ATOM 907 O O . LEU A 1 106 ? -10.007 -4.322 25.612 1.00 91.25 106 LEU A O 1
ATOM 911 N N . ASP A 1 107 ? -9.245 -2.587 24.376 1.00 90.12 107 ASP A N 1
ATOM 912 C CA . ASP A 1 107 ? -9.091 -1.635 25.479 1.00 90.12 107 ASP A CA 1
ATOM 913 C C . ASP A 1 107 ? -10.432 -1.374 26.184 1.00 90.12 107 ASP A C 1
ATOM 915 O O . ASP A 1 107 ? -10.515 -1.352 27.409 1.00 90.12 107 ASP A O 1
ATOM 919 N N . LYS A 1 108 ? -11.529 -1.296 25.415 1.00 85.56 108 LYS A N 1
ATOM 920 C CA . LYS A 1 108 ? -12.876 -1.157 25.986 1.00 85.56 108 LYS A CA 1
ATOM 921 C C . LYS A 1 108 ? -13.428 -2.447 26.587 1.00 85.56 108 LYS A C 1
ATOM 923 O O . LYS A 1 108 ? -14.158 -2.387 27.572 1.00 85.56 108 LYS A O 1
ATOM 928 N N . SER A 1 109 ? -13.198 -3.600 25.955 1.00 81.56 109 SER A N 1
ATOM 929 C CA . SER A 1 109 ? -13.593 -4.905 26.499 1.00 81.56 109 SER A CA 1
ATOM 930 C C . SER A 1 109 ? -12.960 -6.065 25.729 1.00 81.56 109 SER A C 1
ATOM 932 O O . SER A 1 109 ? -13.144 -6.214 24.520 1.00 81.56 109 SER A O 1
ATOM 934 N N . SER A 1 110 ? -12.355 -7.001 26.463 1.00 73.94 110 SER A N 1
ATOM 935 C CA . SER A 1 110 ? -11.801 -8.254 25.927 1.00 73.94 110 SER A CA 1
ATOM 936 C C . SER A 1 110 ? -12.846 -9.174 25.263 1.00 73.94 110 SER A C 1
ATOM 938 O O . SER A 1 110 ? -12.513 -10.051 24.457 1.00 73.94 110 SER A O 1
ATOM 940 N N . SER A 1 111 ? -14.136 -8.967 25.544 1.00 75.50 111 SER A N 1
ATOM 941 C CA . SER A 1 111 ? -15.232 -9.786 25.012 1.00 75.50 111 SER A CA 1
ATOM 942 C C . SER A 1 111 ? -15.610 -9.460 23.557 1.00 75.50 111 SER A C 1
ATOM 944 O O . SER A 1 111 ? -16.165 -10.326 22.868 1.00 75.50 111 SER A O 1
ATOM 946 N N . LYS A 1 112 ? -15.238 -8.276 23.045 1.00 82.88 112 LYS A N 1
ATOM 947 C CA . LYS A 1 112 ? -15.642 -7.770 21.719 1.00 82.88 112 LYS A CA 1
ATOM 948 C C . LYS A 1 112 ? -15.019 -8.546 20.567 1.00 82.88 112 LYS A C 1
ATOM 950 O O . LYS A 1 112 ? -13.838 -8.890 20.617 1.00 82.88 112 LYS A O 1
ATOM 955 N N . SER A 1 113 ? -15.806 -8.853 19.541 1.00 89.06 113 SER A N 1
ATOM 956 C CA . SER A 1 113 ? -15.285 -9.484 18.326 1.00 89.06 113 SER A CA 1
ATOM 957 C C . SER A 1 113 ? -14.362 -8.516 17.593 1.00 89.06 113 SER A C 1
ATOM 959 O O . SER A 1 113 ? -14.700 -7.347 17.434 1.00 89.06 113 SER A O 1
ATOM 961 N N . LEU A 1 114 ? -13.195 -9.006 17.181 1.00 93.06 114 LEU A N 1
ATOM 962 C CA . LEU A 1 114 ? -12.231 -8.222 16.411 1.00 93.06 114 LEU A CA 1
ATOM 963 C C . LEU A 1 114 ? -12.667 -8.145 14.951 1.00 93.06 114 LEU A C 1
ATOM 965 O O . LEU A 1 114 ? -13.429 -8.991 14.490 1.00 93.06 114 LEU A O 1
ATOM 969 N N . ILE A 1 115 ? -12.171 -7.151 14.230 1.00 94.38 115 ILE A N 1
ATOM 970 C CA . ILE A 1 115 ? -12.429 -6.961 12.808 1.00 94.38 115 ILE A CA 1
ATOM 971 C C . ILE A 1 115 ? -11.280 -7.593 12.018 1.00 94.38 115 ILE A C 1
ATOM 973 O O . ILE A 1 115 ? -10.106 -7.295 12.259 1.00 94.38 115 ILE A O 1
ATOM 977 N N . LYS A 1 116 ? -11.622 -8.459 11.068 1.00 94.62 116 LYS A N 1
ATOM 978 C CA . LYS A 1 116 ? -10.715 -9.101 10.119 1.00 94.62 116 LYS A CA 1
ATOM 979 C C . LYS A 1 116 ? -10.745 -8.367 8.781 1.00 94.62 116 LYS A C 1
ATOM 981 O O . LYS A 1 116 ? -11.818 -8.010 8.294 1.00 94.62 116 LYS A O 1
ATOM 986 N N . LEU A 1 117 ? -9.571 -8.198 8.174 1.00 95.38 117 LEU A N 1
ATOM 987 C CA . LEU A 1 117 ? -9.435 -7.780 6.781 1.00 95.38 117 LEU A CA 1
ATOM 988 C C . LEU A 1 117 ? -9.607 -8.981 5.848 1.00 95.38 117 LEU A C 1
ATOM 990 O O . LEU A 1 117 ? -8.889 -9.970 5.972 1.00 95.38 117 LEU A O 1
ATOM 994 N N . CYS A 1 118 ? -10.526 -8.874 4.892 1.00 95.31 118 CYS A N 1
ATOM 995 C CA . CYS A 1 118 ? -10.781 -9.904 3.889 1.00 95.31 118 CYS A CA 1
ATOM 996 C C . CYS A 1 118 ? -10.583 -9.298 2.487 1.00 95.31 118 CYS A C 1
ATOM 998 O O . CYS A 1 118 ? -11.522 -8.704 1.940 1.00 95.31 118 CYS A O 1
ATOM 1000 N N . PRO A 1 119 ? -9.366 -9.366 1.910 1.00 95.81 119 PRO A N 1
ATOM 1001 C CA . PRO A 1 119 ? -9.114 -8.849 0.571 1.00 95.81 119 PRO A CA 1
ATOM 1002 C C . PRO A 1 119 ? -9.861 -9.671 -0.482 1.00 95.81 119 PRO A C 1
ATOM 1004 O O . PRO A 1 119 ? -9.934 -10.894 -0.408 1.00 95.81 119 PRO A O 1
ATOM 1007 N N . SER A 1 120 ? -10.414 -8.982 -1.476 1.00 93.88 120 SER A N 1
ATOM 1008 C CA . SER A 1 120 ? -11.124 -9.580 -2.605 1.00 93.88 120 SER A CA 1
ATOM 1009 C C . SER A 1 120 ? -10.600 -8.981 -3.910 1.00 93.88 120 SER A C 1
ATOM 1011 O O . SER A 1 120 ? -10.427 -7.756 -3.967 1.00 93.88 120 SER A O 1
ATOM 1013 N N . PRO A 1 121 ? -10.377 -9.801 -4.954 1.00 93.81 121 PRO A N 1
ATOM 1014 C CA . PRO A 1 121 ? -9.980 -9.305 -6.267 1.00 93.81 121 PRO A CA 1
ATOM 1015 C C . PRO A 1 121 ? -11.065 -8.399 -6.859 1.00 93.81 121 PRO A C 1
ATOM 1017 O O . PRO A 1 121 ? -12.230 -8.453 -6.450 1.00 93.81 121 PRO A O 1
ATOM 1020 N N . VAL A 1 122 ? -10.661 -7.559 -7.808 1.00 91.81 122 VAL A N 1
ATOM 1021 C CA . VAL A 1 122 ? -11.520 -6.599 -8.518 1.00 91.81 122 VAL A CA 1
ATOM 1022 C C . VAL A 1 122 ? -11.182 -6.580 -10.001 1.00 91.81 122 VAL A C 1
ATOM 1024 O O . VAL A 1 122 ? -10.115 -7.038 -10.395 1.00 91.81 122 VAL A O 1
ATOM 1027 N N . ASP A 1 123 ? -12.049 -5.990 -10.820 1.00 86.94 123 ASP A N 1
ATOM 1028 C CA . ASP A 1 123 ? -11.807 -5.878 -12.258 1.00 86.94 123 ASP A CA 1
ATOM 1029 C C . ASP A 1 123 ? -10.613 -4.961 -12.575 1.00 86.94 123 ASP A C 1
ATOM 1031 O O . ASP A 1 123 ? -10.318 -4.014 -11.843 1.00 86.94 123 ASP A O 1
ATOM 1035 N N . ARG A 1 124 ? -9.955 -5.194 -13.714 1.00 75.25 124 ARG A N 1
ATOM 1036 C CA . ARG A 1 124 ? -8.689 -4.562 -14.144 1.00 75.25 124 ARG A CA 1
ATOM 1037 C C . ARG A 1 124 ? -8.649 -3.030 -14.088 1.00 75.25 124 ARG A C 1
ATOM 1039 O O . ARG A 1 124 ? -7.600 -2.438 -13.813 1.00 75.25 124 ARG A O 1
ATOM 1046 N N . ASN A 1 125 ? -9.779 -2.399 -14.373 1.00 82.94 125 ASN A N 1
ATOM 1047 C CA . ASN A 1 125 ? -9.918 -0.948 -14.451 1.00 82.94 125 ASN A CA 1
ATOM 1048 C C . ASN A 1 125 ? -10.553 -0.354 -13.190 1.00 82.94 125 ASN A C 1
ATOM 1050 O O . ASN A 1 125 ? -10.953 0.807 -13.180 1.00 82.94 125 ASN A O 1
ATOM 1054 N N . SER A 1 126 ? -10.641 -1.147 -12.124 1.00 89.25 126 SER A N 1
ATOM 1055 C CA . SER A 1 126 ? -11.231 -0.713 -10.870 1.00 89.25 126 SER A CA 1
ATOM 1056 C C . SER A 1 126 ? -10.379 0.357 -10.198 1.00 89.25 126 SER A C 1
ATOM 1058 O O . SER A 1 126 ? -9.171 0.211 -9.986 1.00 89.25 126 SER A O 1
ATOM 1060 N N . ALA A 1 127 ? -11.041 1.430 -9.799 1.00 89.69 127 ALA A N 1
ATOM 1061 C CA . ALA A 1 127 ? -10.472 2.482 -8.989 1.00 89.69 127 ALA A CA 1
ATOM 1062 C C . ALA A 1 127 ? -11.453 2.942 -7.921 1.00 89.69 127 ALA A C 1
ATOM 1064 O O . ALA A 1 127 ? -12.664 2.793 -8.048 1.00 89.69 127 ALA A O 1
ATOM 1065 N N . THR A 1 128 ? -10.915 3.551 -6.875 1.00 87.62 128 THR A N 1
ATOM 1066 C CA . THR A 1 128 ? -11.704 4.202 -5.830 1.00 87.62 128 THR A CA 1
ATOM 1067 C C . THR A 1 128 ? -11.629 5.711 -6.004 1.00 87.62 128 THR A C 1
ATOM 1069 O O . THR A 1 128 ? -10.532 6.255 -6.159 1.00 87.62 128 THR A O 1
ATOM 1072 N N . CYS A 1 129 ? -12.767 6.402 -5.953 1.00 86.44 129 CYS A N 1
ATOM 1073 C CA . CYS A 1 129 ? -12.814 7.860 -6.040 1.00 86.44 129 CYS A CA 1
ATOM 1074 C C . CYS A 1 129 ? -12.753 8.506 -4.647 1.00 86.44 129 CYS A C 1
ATOM 1076 O O . CYS A 1 129 ? -13.486 8.130 -3.741 1.00 86.44 129 CYS A O 1
ATOM 1078 N N . THR A 1 130 ? -11.922 9.536 -4.472 1.00 77.44 130 THR A N 1
ATOM 1079 C CA . THR A 1 130 ? -11.773 10.248 -3.180 1.00 77.44 130 THR A CA 1
ATOM 1080 C C . THR A 1 130 ? -12.788 11.362 -2.924 1.00 77.44 130 THR A C 1
ATOM 1082 O O . THR A 1 130 ? -12.734 12.012 -1.869 1.00 77.44 130 THR A O 1
ATOM 1085 N N . LYS A 1 131 ? -13.661 11.642 -3.898 1.00 81.50 131 LYS A N 1
ATOM 1086 C CA . LYS A 1 131 ? -14.723 12.656 -3.800 1.00 81.50 131 LYS A CA 1
ATOM 1087 C C . LYS A 1 131 ? -16.109 12.033 -3.679 1.00 81.50 131 LYS A C 1
ATOM 1089 O O . LYS A 1 131 ? -16.954 12.613 -2.999 1.00 81.50 131 LYS A O 1
ATOM 1094 N N . CYS A 1 132 ? -16.343 10.891 -4.323 1.00 82.44 132 CYS A N 1
ATOM 1095 C CA . CYS A 1 132 ? -17.617 10.195 -4.210 1.00 82.44 132 CYS A CA 1
ATOM 1096 C C . CYS A 1 132 ? -17.884 9.889 -2.734 1.00 82.44 132 CYS A C 1
ATOM 1098 O O . CYS A 1 132 ? -17.070 9.287 -2.038 1.00 82.44 132 CYS A O 1
ATOM 1100 N N . SER A 1 133 ? -18.969 10.472 -2.228 1.00 63.97 133 SER A N 1
ATOM 1101 C CA . SER A 1 133 ? -19.332 10.386 -0.820 1.00 63.97 133 SER A CA 1
ATOM 1102 C C . SER A 1 133 ? -20.078 9.084 -0.613 1.00 63.97 133 SER A C 1
ATOM 1104 O O . SER A 1 133 ? -21.124 8.875 -1.222 1.00 63.97 133 SER A O 1
ATOM 1106 N N . HIS A 1 134 ? -19.549 8.227 0.252 1.00 73.56 134 HIS A N 1
ATOM 1107 C CA . HIS A 1 134 ? -20.183 6.958 0.579 1.00 73.56 134 HIS A CA 1
ATOM 1108 C C . HIS A 1 134 ? -20.704 6.999 2.007 1.00 73.56 134 HIS A C 1
ATOM 1110 O O . HIS A 1 134 ? -20.020 7.466 2.922 1.00 73.56 134 HIS A O 1
ATOM 1116 N N . SER A 1 135 ? -21.919 6.488 2.198 1.00 84.62 135 SER A N 1
ATOM 1117 C CA . SER A 1 135 ? -22.431 6.227 3.536 1.00 84.62 135 SER A CA 1
ATOM 1118 C C . SER A 1 135 ? -21.600 5.102 4.157 1.00 84.62 135 SER A C 1
ATOM 1120 O O . SER A 1 135 ? -21.543 4.005 3.592 1.00 84.62 135 SER A O 1
ATOM 1122 N N . PRO A 1 136 ? -20.931 5.342 5.295 1.00 91.50 136 PRO A N 1
ATOM 1123 C CA . PRO A 1 136 ? -20.148 4.306 5.940 1.00 91.50 136 PRO A CA 1
ATOM 1124 C C . PRO A 1 136 ? -21.070 3.191 6.434 1.00 91.50 136 PRO A C 1
ATOM 1126 O O . PRO A 1 136 ? -22.208 3.440 6.845 1.00 91.50 136 PRO A O 1
ATOM 1129 N N . ILE A 1 137 ? -20.561 1.963 6.418 1.00 92.06 137 ILE A N 1
ATOM 1130 C CA . ILE A 1 137 ? -21.248 0.787 6.958 1.00 92.06 137 ILE A CA 1
ATOM 1131 C C . ILE A 1 137 ? -20.760 0.474 8.358 1.00 92.06 137 ILE A C 1
ATOM 1133 O O . ILE A 1 137 ? -19.599 0.701 8.680 1.00 92.06 137 ILE A O 1
ATOM 1137 N N . LEU A 1 138 ? -21.645 -0.069 9.183 1.00 93.19 138 LEU A N 1
ATOM 1138 C CA . LEU A 1 138 ? -21.280 -0.531 10.511 1.00 93.19 138 LEU A CA 1
ATOM 1139 C C . LEU A 1 138 ? -20.697 -1.949 10.418 1.00 93.19 138 LEU A C 1
ATOM 1141 O O . LEU A 1 138 ? -21.342 -2.850 9.886 1.00 93.19 138 LEU A O 1
ATOM 1145 N N . CYS A 1 139 ? -19.489 -2.146 10.943 1.00 92.88 139 CYS A N 1
ATOM 1146 C CA . CYS A 1 139 ? -18.854 -3.449 11.122 1.00 92.88 139 CYS A CA 1
ATOM 1147 C C . CYS A 1 139 ? -18.410 -3.572 12.585 1.00 92.88 139 CYS A C 1
ATOM 1149 O O . CYS A 1 139 ? -17.494 -2.880 13.037 1.00 92.88 139 CYS A O 1
ATOM 1151 N N . GLY A 1 140 ? -19.107 -4.414 13.352 1.00 90.56 140 GLY A N 1
ATOM 1152 C CA . GLY A 1 140 ? -18.979 -4.416 14.808 1.00 90.56 140 GLY A CA 1
ATOM 1153 C C . GLY A 1 140 ? -19.410 -3.067 15.385 1.00 90.56 140 GLY A C 1
ATOM 1154 O O . GLY A 1 140 ? -20.555 -2.661 15.223 1.00 90.56 140 GLY A O 1
ATOM 1155 N N . GLU A 1 141 ? -18.482 -2.363 16.031 1.00 92.00 141 GLU A N 1
ATOM 1156 C CA . GLU A 1 141 ? -18.711 -1.030 16.612 1.00 92.00 141 GLU A CA 1
ATOM 1157 C C . GLU A 1 141 ? -18.028 0.105 15.831 1.00 92.00 141 GLU A C 1
ATOM 1159 O O . GLU A 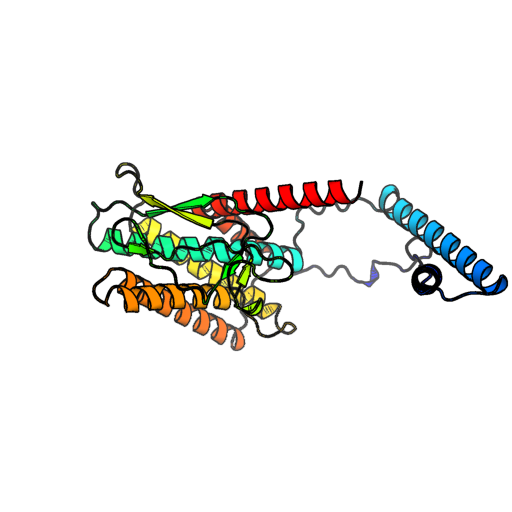1 141 ? -18.043 1.258 16.266 1.00 92.00 141 GLU A O 1
ATOM 1164 N N . PHE A 1 142 ? -17.417 -0.208 14.686 1.00 94.75 142 PHE A N 1
ATOM 1165 C CA . PHE A 1 142 ? -16.777 0.778 13.822 1.00 94.75 142 PHE A CA 1
ATOM 1166 C C . PHE A 1 142 ? -17.623 1.054 12.590 1.00 94.75 142 PHE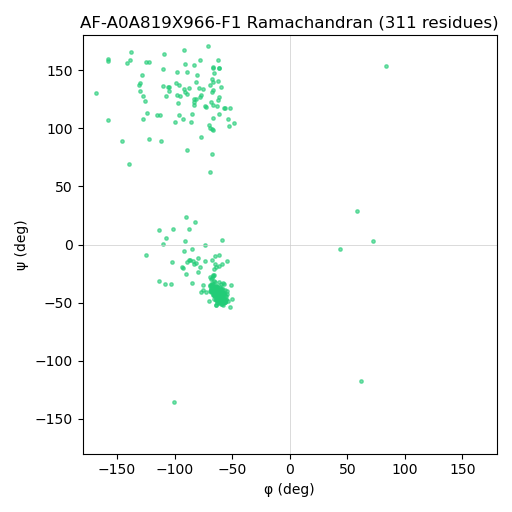 A C 1
ATOM 1168 O O . PHE A 1 142 ? -18.089 0.139 11.910 1.00 94.75 142 PHE A O 1
ATOM 1175 N N . TRP A 1 143 ? -17.756 2.333 12.259 1.00 95.19 143 TRP A N 1
ATOM 1176 C CA . TRP A 1 143 ? -18.196 2.744 10.935 1.00 95.19 143 TRP A CA 1
ATOM 1177 C C . TRP A 1 143 ? -17.009 2.641 9.976 1.00 95.19 143 TRP A C 1
ATOM 1179 O O . TRP A 1 143 ? -15.901 3.045 10.312 1.00 95.19 143 TRP A O 1
ATOM 1189 N N . ILE A 1 144 ? -17.204 2.075 8.793 1.00 93.50 144 ILE A N 1
ATOM 1190 C CA . ILE A 1 144 ? -16.141 1.855 7.814 1.00 93.50 144 ILE A CA 1
ATOM 1191 C C . ILE A 1 144 ? -16.593 2.388 6.459 1.00 93.50 144 ILE A C 1
ATOM 1193 O O . ILE A 1 144 ? -17.703 2.107 6.000 1.00 93.50 144 ILE A O 1
ATOM 1197 N N . THR A 1 145 ? -15.722 3.161 5.813 1.00 89.69 145 THR A N 1
ATOM 1198 C CA . THR A 1 145 ? -15.942 3.666 4.457 1.00 89.69 145 THR A CA 1
ATOM 1199 C C . THR A 1 145 ? -16.056 2.503 3.477 1.00 89.69 145 THR A C 1
ATOM 1201 O O . THR A 1 145 ? -15.172 1.649 3.412 1.00 89.69 145 THR A O 1
ATOM 1204 N N . ARG A 1 146 ? -17.134 2.481 2.688 1.00 83.50 146 ARG A N 1
ATOM 1205 C CA . ARG A 1 146 ? -17.235 1.596 1.524 1.00 83.50 146 ARG A CA 1
ATOM 1206 C C . ARG A 1 146 ? -16.496 2.208 0.349 1.00 83.50 146 ARG A C 1
ATOM 1208 O O . ARG A 1 146 ? -16.599 3.407 0.113 1.00 83.50 146 ARG A O 1
ATOM 1215 N N . TYR A 1 147 ? -15.800 1.360 -0.393 1.00 81.06 147 TYR A N 1
ATOM 1216 C CA . TYR A 1 147 ? -15.221 1.726 -1.673 1.00 81.06 147 TYR A CA 1
ATOM 1217 C C . TYR A 1 147 ? -16.136 1.214 -2.777 1.00 81.06 147 TYR A C 1
ATOM 1219 O O . TYR A 1 147 ? -16.169 0.009 -3.030 1.00 81.06 147 TYR A O 1
ATOM 1227 N N . ASP A 1 148 ? -16.880 2.116 -3.414 1.00 80.38 148 ASP A N 1
ATOM 1228 C CA . ASP A 1 148 ? -17.528 1.773 -4.673 1.00 80.38 148 ASP A CA 1
ATOM 1229 C C . ASP A 1 148 ? -16.467 1.764 -5.770 1.00 80.38 148 ASP A C 1
ATOM 1231 O O . ASP A 1 148 ? -15.595 2.639 -5.847 1.00 80.38 148 ASP A O 1
ATOM 1235 N N . LEU A 1 149 ? -16.510 0.719 -6.586 1.00 88.12 149 LEU A N 1
ATOM 1236 C CA . LEU A 1 149 ? -15.554 0.537 -7.659 1.00 88.12 149 LEU A CA 1
ATOM 1237 C C . LEU A 1 149 ? -16.000 1.334 -8.873 1.00 88.12 149 LEU A C 1
ATOM 1239 O O . LEU A 1 149 ? -17.099 1.160 -9.395 1.00 88.12 149 LEU A O 1
ATOM 1243 N N . HIS A 1 150 ? -15.117 2.215 -9.311 1.00 88.81 150 HIS A N 1
ATOM 1244 C CA . HIS A 1 150 ? -15.248 2.955 -10.548 1.00 88.81 150 HIS A CA 1
ATOM 1245 C C . HIS A 1 150 ? -14.452 2.224 -11.621 1.00 88.81 150 HIS A C 1
ATOM 1247 O O . HIS A 1 150 ? -13.334 1.785 -11.364 1.00 88.81 150 HIS A O 1
ATOM 1253 N N . ASN A 1 151 ? -15.012 2.103 -12.818 1.00 85.62 151 ASN A N 1
ATOM 1254 C CA . ASN A 1 151 ? -14.321 1.539 -13.966 1.00 85.62 151 ASN A CA 1
ATOM 1255 C C . ASN A 1 151 ? -13.669 2.693 -14.728 1.00 85.62 151 ASN A C 1
ATOM 1257 O O . ASN A 1 151 ? -14.351 3.521 -15.333 1.00 85.62 151 ASN A O 1
ATOM 1261 N N . LEU A 1 152 ? -12.346 2.769 -14.644 1.00 80.94 152 LEU A N 1
ATOM 1262 C CA . LEU A 1 152 ? -11.551 3.757 -15.352 1.00 80.94 152 LEU A CA 1
ATOM 1263 C C . LEU A 1 152 ? -11.219 3.260 -16.758 1.00 80.94 152 LEU A C 1
ATOM 1265 O O . LEU A 1 152 ? -10.345 2.414 -16.938 1.00 80.94 152 LEU A O 1
ATOM 1269 N N . SER A 1 153 ? -11.895 3.827 -17.752 1.00 78.19 153 SER A N 1
ATOM 1270 C CA . SER A 1 153 ? -11.428 3.833 -19.140 1.00 78.19 153 SER A CA 1
ATOM 1271 C C . SER A 1 153 ? -10.797 5.201 -19.447 1.00 78.19 153 SER A C 1
ATOM 1273 O O . SER A 1 153 ? -10.065 5.728 -18.610 1.00 78.19 153 SER A O 1
ATOM 1275 N N . ASP A 1 154 ? -11.104 5.810 -20.594 1.00 71.31 154 ASP A N 1
ATOM 1276 C CA . ASP A 1 154 ? -10.702 7.181 -20.941 1.00 71.31 154 ASP A CA 1
ATOM 1277 C C . ASP A 1 154 ? -11.495 8.249 -20.172 1.00 71.31 154 ASP A C 1
ATOM 1279 O O . ASP A 1 154 ? -11.105 9.416 -20.144 1.00 71.31 154 ASP A O 1
ATOM 1283 N N . ARG A 1 155 ? -12.613 7.862 -19.532 1.00 72.50 155 ARG A N 1
ATOM 1284 C CA . ARG A 1 155 ? -13.365 8.650 -18.538 1.00 72.50 155 ARG A CA 1
ATOM 1285 C C . ARG A 1 155 ? -13.869 7.735 -17.422 1.00 72.50 155 ARG A C 1
ATOM 1287 O O . ARG A 1 155 ? -14.045 6.538 -17.627 1.00 72.50 155 ARG A O 1
ATOM 1294 N N . CYS A 1 156 ? -14.129 8.295 -16.244 1.00 79.50 156 CYS A N 1
ATOM 1295 C CA . CYS A 1 156 ? -14.886 7.581 -15.223 1.00 79.50 156 CYS A CA 1
ATOM 1296 C C . CYS A 1 156 ? -16.360 7.519 -15.651 1.00 79.50 156 CYS A C 1
ATOM 1298 O O . CYS A 1 156 ? -16.995 8.560 -15.807 1.00 79.50 156 CYS A O 1
ATOM 1300 N N . SER A 1 157 ? -16.913 6.321 -15.857 1.00 76.81 157 SER A N 1
ATOM 1301 C CA . SER A 1 157 ? -18.323 6.167 -16.256 1.00 76.81 157 SER A CA 1
ATOM 1302 C C . SER A 1 157 ? -19.298 6.289 -15.082 1.00 76.81 157 SER A C 1
ATOM 1304 O O . SER A 1 157 ? -20.501 6.421 -15.290 1.00 76.81 157 SER A O 1
ATOM 1306 N N . GLN A 1 158 ? -18.783 6.268 -13.850 1.00 82.50 158 GLN A N 1
ATOM 1307 C CA . GLN A 1 158 ? -19.566 6.299 -12.615 1.00 82.50 158 GLN A CA 1
ATOM 1308 C C . GLN A 1 158 ? -19.596 7.674 -11.939 1.00 82.50 158 GLN A C 1
ATOM 1310 O O . GLN A 1 158 ? -20.416 7.890 -11.048 1.00 82.50 158 GLN A O 1
ATOM 1315 N N . CYS A 1 159 ? -18.716 8.611 -12.311 1.00 82.06 159 CYS A N 1
ATOM 1316 C CA . CYS A 1 159 ? -18.767 9.975 -11.790 1.00 82.06 159 CYS A CA 1
ATOM 1317 C C . CYS A 1 159 ? -18.074 10.999 -12.691 1.00 82.06 159 CYS A C 1
ATOM 1319 O O . CYS A 1 159 ? -17.163 10.686 -13.447 1.00 82.06 159 CYS A O 1
ATOM 1321 N N . GLU A 1 160 ? -18.438 12.267 -12.510 1.00 82.56 160 GLU A N 1
ATOM 1322 C CA . GLU A 1 160 ? -17.836 13.413 -13.207 1.00 82.56 160 GLU A CA 1
ATOM 1323 C C . GLU A 1 160 ? -16.525 13.901 -12.556 1.00 82.56 160 GLU A C 1
ATOM 1325 O O . GLU A 1 160 ? -16.114 15.049 -12.725 1.00 82.56 160 GLU A O 1
ATOM 1330 N N . CYS A 1 161 ? -15.872 13.073 -11.734 1.00 82.19 161 CYS A N 1
ATOM 1331 C CA . CYS A 1 161 ? -14.623 13.472 -11.089 1.00 82.19 161 CYS A CA 1
ATOM 1332 C C . CYS A 1 161 ? -13.440 13.318 -12.044 1.00 82.19 161 CYS A C 1
ATOM 1334 O O . CYS A 1 161 ? -13.366 12.367 -12.81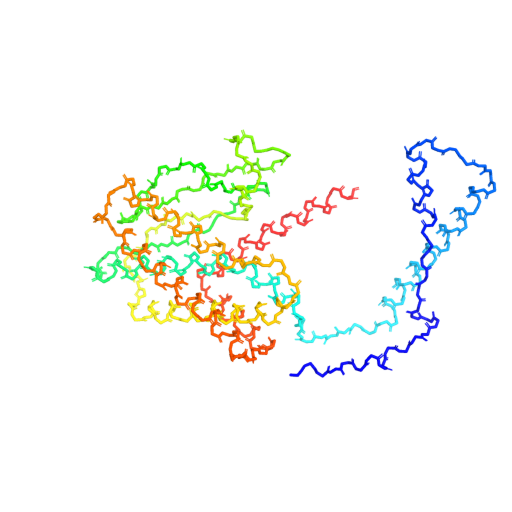7 1.00 82.19 161 CYS A O 1
ATOM 1336 N N . ASP A 1 162 ? -12.466 14.213 -11.909 1.00 81.94 162 ASP A N 1
ATOM 1337 C CA . ASP A 1 162 ? -11.201 14.117 -12.630 1.00 81.94 162 ASP A CA 1
ATOM 1338 C C . ASP A 1 162 ? -10.427 12.825 -12.282 1.00 81.94 162 ASP A C 1
ATOM 1340 O O . ASP A 1 162 ? -10.522 12.296 -11.167 1.00 81.94 162 ASP A O 1
ATOM 1344 N N . PHE A 1 163 ? -9.619 12.324 -13.220 1.00 81.44 163 PHE A N 1
ATOM 1345 C CA . PHE A 1 163 ? -8.785 11.130 -13.041 1.00 81.44 163 PHE A CA 1
ATOM 1346 C C . PHE A 1 163 ? -7.823 11.256 -11.868 1.00 81.44 163 PHE A C 1
ATOM 1348 O O . PHE A 1 163 ? -7.614 10.278 -11.154 1.00 81.44 163 PHE A O 1
ATOM 1355 N N . SER A 1 164 ? -7.325 12.465 -11.593 1.00 80.62 164 SER A N 1
ATOM 1356 C CA . SER A 1 164 ? -6.474 12.742 -10.427 1.00 80.62 164 SER A CA 1
ATOM 1357 C C . SER A 1 164 ? -7.138 12.411 -9.083 1.00 80.62 164 SER A C 1
ATOM 1359 O O . SER A 1 164 ? -6.465 12.295 -8.059 1.00 80.62 164 SER A O 1
ATOM 1361 N N . ARG A 1 165 ? -8.469 12.257 -9.057 1.00 81.69 165 ARG A N 1
ATOM 1362 C CA . ARG A 1 165 ? -9.246 11.904 -7.860 1.00 81.69 165 ARG A CA 1
ATOM 1363 C C . ARG A 1 165 ? -9.459 10.403 -7.693 1.00 81.69 165 ARG A C 1
ATOM 1365 O O . ARG A 1 165 ? -10.020 10.009 -6.663 1.00 81.69 165 ARG A O 1
ATOM 1372 N N . HIS A 1 166 ? -9.038 9.599 -8.665 1.00 86.38 166 HIS A N 1
ATOM 1373 C CA . HIS A 1 166 ? -9.217 8.158 -8.677 1.00 86.38 166 HIS A CA 1
ATOM 1374 C C . HIS A 1 166 ? -7.909 7.434 -8.366 1.00 86.38 166 HIS A C 1
ATOM 1376 O O . HIS A 1 166 ? -6.848 7.752 -8.893 1.00 86.38 166 HIS A O 1
ATOM 1382 N N . PHE A 1 167 ? -8.006 6.424 -7.511 1.00 84.31 167 PHE A N 1
ATOM 1383 C CA . PHE A 1 167 ? -6.887 5.584 -7.109 1.00 84.31 167 PHE A CA 1
ATOM 1384 C C . PHE A 1 167 ? -7.137 4.195 -7.659 1.00 84.31 167 PHE A C 1
ATOM 1386 O O . PHE A 1 167 ? -8.074 3.526 -7.223 1.00 84.31 167 PHE A O 1
ATOM 1393 N N . LYS A 1 168 ? -6.327 3.773 -8.630 1.00 87.31 168 LYS A N 1
ATOM 1394 C CA . LYS A 1 168 ? -6.398 2.410 -9.156 1.00 87.31 168 LYS A CA 1
ATOM 1395 C C . LYS A 1 168 ? -6.141 1.419 -8.021 1.00 87.31 168 LYS A C 1
ATOM 1397 O O . LYS A 1 168 ? -5.229 1.616 -7.218 1.00 87.31 168 LYS A O 1
ATOM 1402 N N . VAL A 1 169 ? -6.946 0.364 -7.953 1.00 89.38 169 VAL A N 1
ATOM 1403 C CA . VAL A 1 169 ? -6.832 -0.663 -6.914 1.00 89.38 169 VAL A CA 1
ATOM 1404 C C . VAL A 1 169 ? -6.808 -2.053 -7.531 1.00 89.38 169 VAL A C 1
ATOM 1406 O O . VAL A 1 169 ? -7.572 -2.350 -8.439 1.00 89.38 169 VAL A O 1
ATOM 1409 N N . ASN A 1 170 ? -5.950 -2.925 -7.001 1.00 90.25 170 ASN A N 1
ATOM 1410 C CA . ASN A 1 170 ? -5.922 -4.347 -7.365 1.00 90.25 170 ASN A CA 1
ATOM 1411 C C . ASN A 1 170 ? -6.880 -5.193 -6.515 1.00 90.25 170 ASN A C 1
ATOM 1413 O O . ASN A 1 170 ? -7.125 -6.348 -6.827 1.00 90.25 170 ASN A O 1
ATOM 1417 N N . TYR A 1 171 ? -7.395 -4.646 -5.415 1.00 94.00 171 TYR A N 1
ATOM 1418 C CA . TYR A 1 171 ? -8.297 -5.357 -4.513 1.00 94.00 171 TYR A CA 1
ATOM 1419 C C . TYR A 1 171 ? -9.138 -4.379 -3.692 1.00 94.00 171 TYR A C 1
ATOM 1421 O O . TYR A 1 171 ? -8.737 -3.229 -3.452 1.00 94.00 171 TYR A O 1
ATOM 1429 N N . VAL A 1 172 ? -10.269 -4.865 -3.190 1.00 93.38 172 VAL A N 1
ATOM 1430 C CA . VAL A 1 172 ? -11.068 -4.209 -2.146 1.00 93.38 172 VAL A CA 1
ATOM 1431 C C . VAL A 1 172 ? -10.976 -4.986 -0.845 1.00 93.38 172 VAL A C 1
ATOM 1433 O O . VAL A 1 172 ? -10.784 -6.200 -0.847 1.00 93.38 172 VAL A O 1
ATOM 1436 N N . LEU A 1 173 ? -11.118 -4.277 0.271 1.00 93.75 173 LEU A N 1
ATOM 1437 C CA . LEU A 1 173 ? -11.187 -4.882 1.593 1.00 93.75 173 LEU A CA 1
ATOM 1438 C C . LEU A 1 173 ? -12.646 -5.036 2.003 1.00 93.75 173 LEU A C 1
ATOM 1440 O O . LEU A 1 173 ? -13.385 -4.054 2.085 1.00 93.75 173 LEU A O 1
ATOM 1444 N N . LYS A 1 174 ? -13.040 -6.278 2.273 1.00 93.62 174 LYS A N 1
ATOM 1445 C CA . LYS A 1 174 ? -14.230 -6.599 3.056 1.00 93.62 174 LYS A CA 1
ATOM 1446 C C . LYS A 1 174 ? -13.825 -6.718 4.525 1.00 93.62 174 LYS A C 1
ATOM 1448 O O . LYS A 1 174 ? -12.661 -6.976 4.833 1.00 93.62 174 LYS A O 1
ATOM 1453 N N . TYR A 1 175 ? -14.788 -6.507 5.413 1.00 94.31 175 TYR A N 1
ATOM 1454 C CA . TYR A 1 175 ? -14.567 -6.509 6.854 1.00 94.31 175 TYR A CA 1
ATOM 1455 C C . TYR A 1 175 ? -15.522 -7.497 7.508 1.00 94.31 175 TYR A C 1
ATOM 1457 O O . TYR A 1 175 ? -16.739 -7.386 7.349 1.00 94.31 175 TYR A O 1
ATOM 1465 N N . GLU A 1 176 ? -14.962 -8.453 8.238 1.00 94.00 176 GLU A N 1
ATOM 1466 C CA . GLU A 1 176 ? -15.701 -9.523 8.910 1.00 94.00 176 GLU A CA 1
ATOM 1467 C C . GLU A 1 176 ? -15.358 -9.542 10.399 1.00 94.00 176 GLU A C 1
ATOM 1469 O O . GLU A 1 176 ? -14.304 -9.058 10.808 1.00 94.00 176 GLU A O 1
ATOM 1474 N N . LEU A 1 177 ? -16.241 -10.091 11.232 1.00 93.56 177 LEU A N 1
ATOM 1475 C CA . LEU A 1 177 ? -15.975 -10.236 12.661 1.00 93.56 177 LEU A CA 1
ATOM 1476 C C . LEU A 1 177 ? -15.293 -11.577 12.940 1.00 93.56 177 LEU A C 1
ATOM 1478 O O . LEU A 1 177 ? -15.786 -12.624 12.534 1.00 93.56 177 LEU A O 1
ATOM 1482 N N . CYS A 1 178 ? -14.180 -11.548 13.671 1.00 88.81 178 CYS A N 1
ATOM 1483 C CA . CYS A 1 178 ? -13.475 -12.745 14.112 1.00 88.81 178 CYS A CA 1
ATOM 1484 C C . CYS A 1 178 ? -14.290 -13.534 15.141 1.00 88.81 178 CYS A C 1
ATOM 1486 O O . CYS A 1 178 ? -14.863 -12.965 16.080 1.00 88.81 178 CYS A O 1
ATOM 1488 N N . ASP A 1 179 ? -14.213 -14.861 15.041 1.00 77.69 179 ASP A N 1
ATOM 1489 C CA . ASP A 1 179 ? -14.707 -15.765 16.072 1.00 77.69 179 ASP A CA 1
ATOM 1490 C C . ASP A 1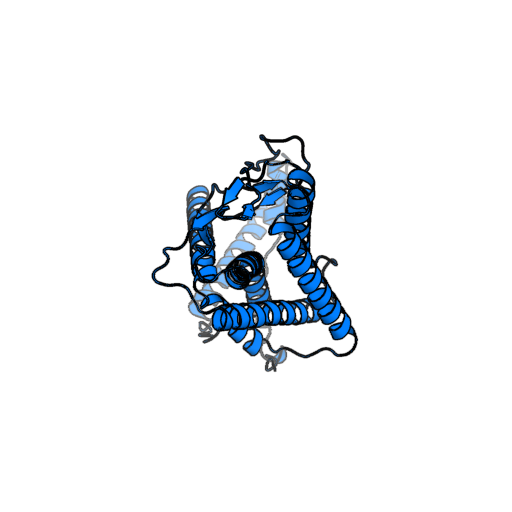 179 ? -13.958 -15.573 17.395 1.00 77.69 179 ASP A C 1
ATOM 1492 O O . ASP A 1 179 ? -12.734 -15.428 17.452 1.00 77.69 179 ASP A O 1
ATOM 1496 N N . LYS A 1 180 ? -14.695 -15.634 18.510 1.00 70.75 180 LYS A N 1
ATOM 1497 C CA . LYS A 1 180 ? -14.157 -15.354 19.853 1.00 70.75 180 LYS A CA 1
ATOM 1498 C C . LYS A 1 180 ? -13.082 -16.345 20.333 1.00 70.75 180 LYS A C 1
ATOM 1500 O O . LYS A 1 180 ? -12.465 -16.085 21.360 1.00 70.75 180 LYS A O 1
ATOM 1505 N N . LYS A 1 181 ? -12.867 -17.463 19.629 1.00 68.19 181 LYS A N 1
ATOM 1506 C CA . LYS A 1 181 ? -12.049 -18.602 20.089 1.00 68.19 181 LYS A CA 1
ATOM 1507 C C . LYS A 1 181 ? -10.538 -18.449 19.853 1.00 68.19 181 LYS A C 1
ATOM 1509 O O . LYS A 1 181 ? -9.776 -19.173 20.480 1.00 68.19 181 LYS A O 1
ATOM 1514 N N . GLN A 1 182 ? -10.095 -17.528 18.992 1.00 65.56 182 GLN A N 1
ATOM 1515 C CA . GLN A 1 182 ? -8.670 -17.296 18.695 1.00 65.56 182 GLN A CA 1
ATOM 1516 C C . GLN A 1 182 ? -8.381 -15.796 18.563 1.00 65.56 182 GLN A C 1
ATOM 1518 O O . GLN A 1 182 ? -8.139 -15.286 17.470 1.00 65.56 182 GLN A O 1
ATOM 1523 N N . LYS A 1 183 ? -8.447 -15.061 19.678 1.00 77.31 183 LYS A N 1
ATOM 1524 C CA . LYS A 1 183 ? -8.068 -13.642 19.688 1.00 77.31 183 LYS A CA 1
ATOM 1525 C C . LYS A 1 183 ? -6.581 -13.507 20.027 1.00 77.31 183 LYS A C 1
ATOM 1527 O O . LYS A 1 183 ? -6.159 -14.092 21.025 1.00 77.31 183 LYS A O 1
ATOM 1532 N N . PRO A 1 184 ? -5.797 -12.734 19.256 1.00 84.69 184 PRO A N 1
ATOM 1533 C CA . PRO A 1 184 ? -4.449 -12.381 19.675 1.00 84.69 184 PRO A CA 1
ATOM 1534 C C . PRO A 1 184 ? -4.507 -11.584 20.983 1.00 84.69 184 PRO A C 1
ATOM 1536 O O . PRO A 1 184 ? -5.492 -10.888 21.255 1.00 84.69 184 PRO A O 1
ATOM 1539 N N . SER A 1 185 ? -3.449 -11.665 21.790 1.00 89.56 185 SER A N 1
ATOM 1540 C CA . SER A 1 185 ? -3.362 -10.844 22.995 1.00 89.56 185 SER A CA 1
ATOM 1541 C C . SER A 1 185 ? -3.231 -9.360 22.628 1.00 89.56 185 SER A C 1
ATOM 1543 O O . SER A 1 185 ? -2.692 -9.008 21.574 1.00 89.56 185 SER A O 1
ATOM 1545 N N . PHE A 1 186 ? -3.701 -8.472 23.510 1.00 91.75 186 PHE A N 1
ATOM 1546 C CA . PHE A 1 186 ? -3.527 -7.023 23.347 1.00 91.75 186 PHE A CA 1
ATOM 1547 C C . PHE A 1 186 ? -2.047 -6.655 23.164 1.00 91.75 186 PHE A C 1
ATOM 1549 O O . PHE A 1 186 ? -1.699 -5.868 22.287 1.00 91.75 186 PHE A O 1
ATOM 1556 N N . HIS A 1 187 ? -1.174 -7.277 23.961 1.00 93.25 187 HIS A N 1
ATOM 1557 C CA . HIS A 1 187 ? 0.266 -7.056 23.911 1.00 93.25 187 HIS A CA 1
ATOM 1558 C C . HIS A 1 187 ? 0.867 -7.465 22.558 1.00 93.25 187 HIS A C 1
ATOM 1560 O O . HIS A 1 187 ? 1.642 -6.707 21.980 1.00 93.25 187 HIS A O 1
ATOM 1566 N N . ASP A 1 188 ? 0.483 -8.624 22.012 1.00 92.75 188 ASP A N 1
ATOM 1567 C CA . ASP A 1 188 ? 0.992 -9.077 20.712 1.00 92.75 188 ASP A CA 1
ATOM 1568 C C . ASP A 1 188 ? 0.542 -8.163 19.569 1.00 92.75 188 ASP A C 1
ATOM 1570 O O . ASP A 1 188 ? 1.347 -7.837 18.696 1.00 92.75 188 ASP A O 1
ATOM 1574 N N . MET A 1 189 ? -0.714 -7.700 19.591 1.00 94.19 189 MET A N 1
ATOM 1575 C CA . MET A 1 189 ? -1.212 -6.732 18.608 1.00 94.19 189 MET A CA 1
ATOM 1576 C C . MET A 1 189 ? -0.504 -5.386 18.714 1.00 94.19 189 MET A C 1
ATOM 1578 O O . MET A 1 189 ? -0.145 -4.814 17.686 1.00 94.19 189 MET A O 1
ATOM 1582 N N . LYS A 1 190 ? -0.266 -4.894 19.934 1.00 96.44 190 LYS A N 1
ATOM 1583 C CA . LYS A 1 190 ? 0.458 -3.641 20.154 1.00 96.44 190 LYS A CA 1
ATOM 1584 C C . LYS A 1 190 ? 1.899 -3.739 19.649 1.00 96.44 190 LYS A C 1
ATOM 1586 O O . LYS A 1 190 ? 2.324 -2.880 18.885 1.00 96.44 190 LYS A O 1
ATOM 1591 N N . ARG A 1 191 ? 2.602 -4.831 19.967 1.00 96.88 191 ARG A N 1
ATOM 1592 C CA . ARG A 1 191 ? 3.956 -5.094 19.452 1.00 96.88 191 ARG A CA 1
ATOM 1593 C C . ARG A 1 191 ? 3.981 -5.174 17.924 1.00 96.88 191 ARG A C 1
ATOM 1595 O O . ARG A 1 191 ? 4.880 -4.621 17.300 1.00 96.88 191 ARG A O 1
ATOM 1602 N N . ASN A 1 192 ? 3.003 -5.845 17.310 1.00 95.75 192 ASN A N 1
ATOM 1603 C CA . ASN A 1 192 ? 2.900 -5.914 15.850 1.00 95.75 192 ASN A CA 1
ATOM 1604 C C . ASN A 1 192 ? 2.632 -4.531 15.230 1.00 95.75 192 ASN A C 1
ATOM 1606 O O . ASN A 1 192 ? 3.234 -4.195 14.214 1.00 95.75 192 ASN A O 1
ATOM 1610 N N . LEU A 1 193 ? 1.768 -3.717 15.848 1.00 97.69 193 LEU A N 1
ATOM 1611 C CA . LEU A 1 193 ? 1.519 -2.341 15.417 1.00 97.69 193 LEU A CA 1
ATOM 1612 C C . LEU A 1 193 ? 2.810 -1.516 15.446 1.00 97.69 193 LEU A C 1
ATOM 1614 O O . LEU A 1 193 ? 3.163 -0.927 14.431 1.00 97.69 193 LEU A O 1
ATOM 1618 N N . GLU A 1 194 ? 3.527 -1.529 16.571 1.00 97.25 194 GLU A N 1
ATOM 1619 C CA . GLU A 1 194 ? 4.808 -0.829 16.739 1.00 97.25 194 GLU A CA 1
ATOM 1620 C C . GLU A 1 194 ? 5.849 -1.300 15.715 1.00 97.25 194 GLU A C 1
ATOM 1622 O O . GLU A 1 194 ? 6.558 -0.493 15.119 1.00 97.25 194 GLU A O 1
ATOM 1627 N N . GLN A 1 195 ? 5.921 -2.604 15.443 1.00 97.62 195 GLN A N 1
ATOM 1628 C CA . GLN A 1 195 ? 6.828 -3.133 14.429 1.00 97.62 195 GLN A CA 1
ATOM 1629 C C . GLN A 1 195 ? 6.485 -2.611 13.026 1.00 97.62 195 GLN A C 1
ATOM 1631 O O . GLN A 1 195 ? 7.379 -2.182 12.296 1.00 97.62 195 GLN A O 1
ATOM 1636 N N . LEU A 1 196 ? 5.207 -2.626 12.638 1.00 98.06 196 LEU A N 1
ATOM 1637 C CA . LEU A 1 196 ? 4.777 -2.169 11.315 1.00 98.06 196 LEU A CA 1
ATOM 1638 C C . LEU A 1 196 ? 4.945 -0.654 11.137 1.00 98.06 196 LEU A C 1
ATOM 1640 O O . LEU A 1 196 ? 5.382 -0.222 10.068 1.00 98.06 196 LEU A O 1
ATOM 1644 N N . THR A 1 197 ? 4.652 0.153 12.163 1.00 96.62 197 THR A N 1
ATOM 1645 C CA . THR A 1 197 ? 4.867 1.609 12.108 1.00 96.62 197 THR A CA 1
ATOM 1646 C C . THR A 1 197 ? 6.351 1.937 11.968 1.00 96.62 197 THR A C 1
ATOM 1648 O O . THR A 1 197 ? 6.716 2.749 11.118 1.00 96.62 197 THR A O 1
ATOM 1651 N N . GLN A 1 198 ? 7.225 1.238 12.701 1.00 95.44 198 GLN A N 1
ATOM 1652 C CA . GLN A 1 198 ? 8.673 1.397 12.560 1.00 95.44 198 GLN A CA 1
ATOM 1653 C C . GLN A 1 198 ? 9.173 0.983 11.174 1.00 95.44 198 GLN A C 1
ATOM 1655 O O . GLN A 1 198 ? 9.988 1.692 10.589 1.00 95.44 198 GLN A O 1
ATOM 1660 N N . ILE A 1 199 ? 8.668 -0.116 10.603 1.00 96.50 199 ILE A N 1
ATOM 1661 C CA . ILE A 1 199 ? 9.036 -0.523 9.239 1.00 96.50 199 ILE A CA 1
ATOM 1662 C C . ILE A 1 199 ? 8.638 0.546 8.213 1.00 96.50 199 ILE A C 1
ATOM 1664 O O . ILE A 1 199 ? 9.443 0.873 7.342 1.00 96.50 199 ILE A O 1
ATOM 1668 N N . ILE A 1 200 ? 7.440 1.128 8.326 1.00 95.50 200 ILE A N 1
ATOM 1669 C CA . ILE A 1 200 ? 7.002 2.224 7.449 1.00 95.50 200 ILE A CA 1
ATOM 1670 C C . ILE A 1 200 ? 7.945 3.426 7.547 1.00 95.50 200 ILE A C 1
ATOM 1672 O O . ILE A 1 200 ? 8.333 3.976 6.518 1.00 95.50 200 ILE A O 1
ATOM 1676 N N . ILE A 1 201 ? 8.373 3.790 8.757 1.00 91.75 201 ILE A N 1
ATOM 1677 C CA . ILE A 1 201 ? 9.353 4.862 8.968 1.00 91.75 201 ILE A CA 1
ATOM 1678 C C . ILE A 1 201 ? 10.703 4.517 8.309 1.00 91.75 201 ILE A C 1
ATOM 1680 O O . ILE A 1 201 ? 11.302 5.363 7.649 1.00 91.75 201 ILE A O 1
ATOM 1684 N N . GLN A 1 202 ? 11.170 3.268 8.412 1.00 92.50 202 GLN A N 1
ATOM 1685 C CA . GLN A 1 202 ? 12.403 2.828 7.742 1.00 92.50 202 GLN A CA 1
ATOM 1686 C C . GLN A 1 202 ? 12.290 2.853 6.209 1.00 92.50 202 GLN A C 1
ATOM 1688 O O . GLN A 1 202 ? 13.234 3.250 5.525 1.00 92.50 202 GLN A O 1
ATOM 1693 N N . PHE A 1 203 ? 11.136 2.479 5.650 1.00 91.88 203 PHE A N 1
ATOM 1694 C CA . PHE A 1 203 ? 10.874 2.633 4.217 1.00 91.88 203 PHE A CA 1
ATOM 1695 C C . PHE A 1 203 ? 10.857 4.100 3.793 1.00 91.88 203 PHE A C 1
ATOM 1697 O O . PHE A 1 203 ? 11.354 4.422 2.716 1.00 91.88 203 PHE A O 1
ATOM 1704 N N . ALA A 1 204 ? 10.362 4.991 4.649 1.00 86.94 204 ALA A N 1
ATOM 1705 C CA . ALA A 1 204 ? 10.444 6.429 4.446 1.00 86.94 204 ALA A CA 1
ATOM 1706 C C . ALA A 1 204 ? 11.904 6.894 4.329 1.00 86.94 204 ALA A C 1
ATOM 1708 O O . ALA A 1 204 ? 12.268 7.556 3.360 1.00 86.94 204 ALA A O 1
ATOM 1709 N N . TYR A 1 205 ? 12.766 6.479 5.264 1.00 86.38 205 TYR A N 1
ATOM 1710 C CA . TYR A 1 205 ? 14.200 6.783 5.214 1.00 86.38 205 TYR A CA 1
ATOM 1711 C C . TYR A 1 205 ? 14.862 6.279 3.936 1.00 86.38 205 TYR A C 1
ATOM 1713 O O . TYR A 1 205 ? 15.628 7.011 3.309 1.00 86.38 205 TYR A O 1
ATOM 1721 N N . PHE A 1 206 ? 14.514 5.066 3.508 1.00 86.62 206 PHE A N 1
ATOM 1722 C CA . PHE A 1 206 ? 14.995 4.515 2.249 1.00 86.62 206 PHE A CA 1
ATOM 1723 C C . PHE A 1 206 ? 14.539 5.331 1.041 1.00 86.62 206 PHE A C 1
ATOM 1725 O O . PHE A 1 206 ? 15.372 5.709 0.223 1.00 86.62 206 PHE A O 1
ATOM 1732 N N . TYR A 1 207 ? 13.247 5.665 0.939 1.00 80.56 207 TYR A N 1
ATOM 1733 C CA . TYR A 1 207 ? 12.760 6.526 -0.138 1.00 80.56 207 TYR A CA 1
ATOM 1734 C C . TYR A 1 207 ? 13.480 7.858 -0.139 1.00 80.56 207 TYR A C 1
ATOM 1736 O O . TYR A 1 207 ? 13.955 8.288 -1.180 1.00 80.56 207 TYR A O 1
ATOM 1744 N N . LYS A 1 208 ? 13.618 8.491 1.022 1.00 77.12 208 LYS A N 1
ATOM 1745 C CA . LYS A 1 208 ? 14.236 9.805 1.122 1.00 77.12 208 LYS A CA 1
ATOM 1746 C C . LYS A 1 208 ? 15.703 9.808 0.700 1.00 77.12 208 LYS A C 1
ATOM 1748 O O . LYS A 1 208 ? 16.115 10.724 -0.003 1.00 77.12 208 LYS A O 1
ATOM 1753 N N . TYR A 1 209 ? 16.449 8.757 1.048 1.00 73.31 209 TYR A N 1
ATOM 1754 C CA . TYR A 1 209 ? 17.819 8.540 0.575 1.00 73.31 209 TYR A CA 1
ATOM 1755 C C . TYR A 1 209 ? 17.899 8.466 -0.960 1.00 73.31 209 TYR A C 1
ATOM 1757 O O . TYR A 1 209 ? 18.823 9.004 -1.563 1.00 73.31 209 TYR A O 1
ATOM 1765 N N . LEU A 1 210 ? 16.901 7.857 -1.603 1.00 72.44 210 LEU A N 1
ATOM 1766 C CA . LEU A 1 210 ? 16.804 7.773 -3.064 1.00 72.44 210 LEU A CA 1
ATOM 1767 C C . LEU A 1 210 ? 16.264 9.068 -3.705 1.00 72.44 210 LEU A C 1
ATOM 1769 O O . LEU A 1 210 ? 16.522 9.342 -4.876 1.00 72.44 210 LEU A O 1
ATOM 1773 N N . VAL A 1 211 ? 15.517 9.875 -2.944 1.00 59.28 211 VAL A N 1
ATOM 1774 C CA . VAL A 1 211 ? 14.713 11.030 -3.392 1.00 59.28 211 VAL A CA 1
ATOM 1775 C C . VAL A 1 211 ? 15.488 12.357 -3.388 1.00 59.28 211 VAL A C 1
ATOM 1777 O O . VAL A 1 211 ? 14.893 13.424 -3.500 1.00 59.28 211 VAL A O 1
ATOM 1780 N N . HIS A 1 212 ? 16.821 12.345 -3.473 1.00 52.91 212 HIS A N 1
ATOM 1781 C CA . HIS A 1 212 ? 17.504 13.541 -3.995 1.00 52.91 212 HIS A CA 1
ATOM 1782 C C . HIS A 1 212 ? 17.101 13.870 -5.459 1.00 52.91 212 HIS A C 1
ATOM 1784 O O . HIS A 1 212 ? 17.433 14.950 -5.937 1.00 52.91 212 HIS A O 1
ATOM 1790 N N . ILE A 1 213 ? 16.355 12.987 -6.159 1.00 51.50 213 ILE A N 1
ATOM 1791 C CA . ILE A 1 213 ? 16.039 13.108 -7.599 1.00 51.50 213 ILE A CA 1
ATOM 1792 C C . ILE A 1 213 ? 14.523 13.077 -7.966 1.00 51.50 213 ILE A C 1
ATOM 1794 O O . ILE A 1 213 ? 14.188 13.414 -9.098 1.00 51.50 213 ILE A O 1
ATOM 1798 N N . ALA A 1 214 ? 13.554 12.768 -7.084 1.00 53.62 214 ALA A N 1
ATOM 1799 C CA . ALA A 1 214 ? 12.163 12.509 -7.533 1.00 53.62 214 ALA A CA 1
ATOM 1800 C C . ALA A 1 214 ? 11.047 13.377 -6.897 1.00 53.62 214 ALA A C 1
ATOM 1802 O O . ALA A 1 214 ? 10.703 13.210 -5.736 1.00 53.62 214 ALA A O 1
ATOM 1803 N N . THR A 1 215 ? 10.423 14.226 -7.730 1.00 58.03 215 THR A N 1
ATOM 1804 C CA . THR A 1 215 ? 9.023 14.753 -7.775 1.00 58.03 215 THR A CA 1
ATOM 1805 C C . THR A 1 215 ? 8.258 15.227 -6.519 1.00 58.03 215 THR A C 1
ATOM 1807 O O . THR A 1 215 ? 7.154 15.741 -6.672 1.00 58.03 215 THR A O 1
ATOM 1810 N N . GLY A 1 216 ? 8.785 15.117 -5.297 1.00 60.47 216 GLY A N 1
ATOM 1811 C CA . GLY A 1 216 ? 8.139 15.632 -4.077 1.00 60.47 216 GLY A CA 1
ATOM 1812 C C . GLY A 1 216 ? 6.901 14.860 -3.590 1.00 60.47 216 GLY A C 1
ATOM 1813 O O . GLY A 1 216 ? 6.307 15.255 -2.590 1.00 60.47 216 GLY A O 1
ATOM 1814 N N . ASN A 1 217 ? 6.513 13.760 -4.245 1.00 74.62 217 ASN A N 1
ATOM 1815 C CA . ASN A 1 217 ? 5.358 12.951 -3.846 1.00 74.62 217 ASN A CA 1
ATOM 1816 C C . ASN A 1 217 ? 5.776 11.755 -2.978 1.00 74.62 217 ASN A C 1
ATOM 1818 O O . ASN A 1 217 ? 6.374 10.801 -3.469 1.00 74.62 217 ASN A O 1
ATOM 1822 N N . ASP A 1 218 ? 5.401 11.789 -1.699 1.00 86.25 218 ASP A N 1
ATOM 1823 C CA . ASP A 1 218 ? 5.552 10.672 -0.766 1.00 86.25 218 ASP A CA 1
ATOM 1824 C C . ASP A 1 218 ? 4.346 9.707 -0.882 1.00 86.25 218 ASP A C 1
ATOM 1826 O O . ASP A 1 218 ? 3.215 10.074 -0.521 1.00 86.25 218 ASP A O 1
ATOM 1830 N N . PRO A 1 219 ? 4.545 8.468 -1.379 1.00 87.69 219 PRO A N 1
ATOM 1831 C CA . PRO A 1 219 ? 3.457 7.511 -1.563 1.00 87.69 219 PRO A CA 1
ATOM 1832 C C . PRO A 1 219 ? 2.845 7.029 -0.237 1.00 87.69 219 PRO A C 1
ATOM 1834 O O . PRO A 1 219 ? 1.649 6.730 -0.195 1.00 87.69 219 PRO A O 1
ATOM 1837 N N . ILE A 1 220 ? 3.616 6.991 0.854 1.00 91.94 220 ILE A N 1
ATOM 1838 C CA . ILE A 1 220 ? 3.132 6.607 2.188 1.00 91.94 220 ILE A CA 1
ATOM 1839 C C . ILE A 1 220 ? 2.209 7.706 2.713 1.00 91.94 220 ILE A C 1
ATOM 184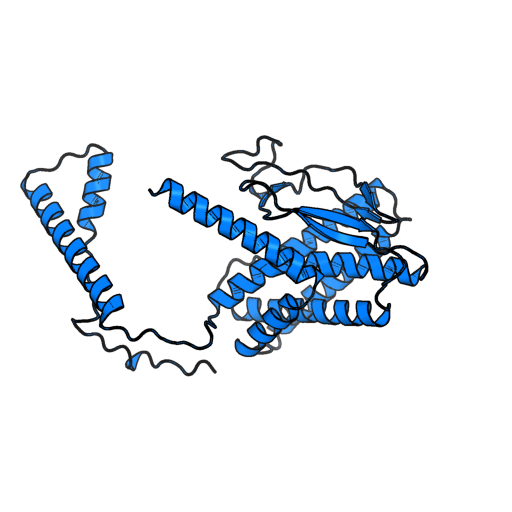1 O O . ILE A 1 220 ? 1.073 7.430 3.115 1.00 91.94 220 ILE A O 1
ATOM 1845 N N . LEU A 1 221 ? 2.659 8.962 2.638 1.00 92.00 221 LEU A N 1
ATOM 1846 C CA . LEU A 1 221 ? 1.890 10.110 3.113 1.00 92.00 221 LEU A CA 1
ATOM 1847 C C . LEU A 1 221 ? 0.589 10.297 2.321 1.00 92.00 221 LEU A C 1
ATOM 1849 O O . LEU A 1 221 ? -0.445 10.636 2.900 1.00 92.00 221 LEU A O 1
ATOM 1853 N N . SER A 1 222 ? 0.607 10.027 1.013 1.00 89.62 222 SER A N 1
ATOM 1854 C CA . SER A 1 222 ? -0.592 10.041 0.164 1.00 89.62 222 SER A CA 1
ATOM 1855 C C . SER A 1 222 ? -1.668 9.072 0.672 1.00 89.62 222 SER A C 1
ATOM 1857 O O . SER A 1 222 ? -2.822 9.462 0.888 1.00 89.62 222 SER A O 1
ATOM 1859 N N . VAL A 1 223 ? -1.288 7.820 0.952 1.00 91.50 223 VAL A N 1
ATOM 1860 C CA . VAL A 1 223 ? -2.217 6.802 1.464 1.00 91.50 223 VAL A CA 1
ATOM 1861 C C . VAL A 1 223 ? -2.682 7.136 2.884 1.00 91.50 223 VAL A C 1
ATOM 1863 O O . VAL A 1 223 ? -3.873 7.007 3.175 1.00 91.50 223 VAL A O 1
ATOM 1866 N N . LEU A 1 224 ? -1.790 7.613 3.755 1.00 94.75 224 LEU A N 1
ATOM 1867 C CA . LEU A 1 224 ? -2.130 7.975 5.133 1.00 94.75 224 LEU A CA 1
ATOM 1868 C C . LEU A 1 224 ? -3.094 9.170 5.199 1.00 94.75 224 LEU A C 1
ATOM 1870 O O . LEU A 1 224 ? -4.101 9.122 5.907 1.00 94.75 224 LEU A O 1
ATOM 1874 N N . ASN A 1 225 ? -2.856 10.210 4.394 1.00 93.50 225 ASN A N 1
ATOM 1875 C CA . ASN A 1 225 ? -3.758 11.359 4.277 1.00 93.50 225 ASN A CA 1
ATOM 1876 C C . ASN A 1 225 ? -5.153 10.944 3.795 1.00 93.50 225 ASN A C 1
ATOM 1878 O O . ASN A 1 225 ? -6.155 11.456 4.303 1.00 93.50 225 ASN A O 1
ATOM 1882 N N . ARG A 1 226 ? -5.233 10.001 2.846 1.00 91.12 226 ARG A N 1
ATOM 1883 C CA . ARG A 1 226 ? -6.508 9.422 2.406 1.00 91.12 226 ARG A CA 1
ATOM 1884 C C . ARG A 1 226 ? -7.247 8.769 3.579 1.00 91.12 226 ARG A C 1
ATOM 1886 O O . ARG A 1 226 ? -8.408 9.101 3.797 1.00 91.12 226 ARG A O 1
ATOM 1893 N N . MET A 1 227 ? -6.583 7.917 4.364 1.00 93.56 227 MET A N 1
ATOM 1894 C CA . MET A 1 227 ? -7.202 7.250 5.522 1.00 93.56 227 MET A CA 1
ATOM 1895 C C . MET A 1 227 ? -7.690 8.241 6.584 1.00 93.56 227 MET A C 1
ATOM 1897 O O . MET A 1 227 ? -8.809 8.123 7.074 1.00 93.56 227 MET A O 1
ATOM 1901 N N . ILE A 1 228 ? -6.886 9.257 6.903 1.00 95.81 228 ILE A N 1
ATOM 1902 C CA . ILE A 1 228 ? -7.263 10.306 7.863 1.00 95.81 228 ILE A CA 1
ATOM 1903 C C . ILE A 1 228 ? -8.488 11.080 7.367 1.00 95.81 228 ILE A C 1
ATOM 1905 O O . ILE A 1 228 ? -9.398 11.371 8.143 1.00 95.81 228 ILE A O 1
ATOM 1909 N N . LYS A 1 229 ? -8.542 11.400 6.068 1.00 92.62 229 LYS A N 1
ATOM 1910 C CA . LYS A 1 229 ? -9.694 12.073 5.456 1.00 92.62 229 LYS A CA 1
ATOM 1911 C C . LYS A 1 229 ? -10.958 11.211 5.530 1.00 92.62 229 LYS A C 1
ATOM 1913 O O . LYS A 1 229 ? -12.028 11.744 5.820 1.00 92.62 229 LYS A O 1
ATOM 1918 N N . GLU A 1 230 ? -10.839 9.909 5.277 1.00 91.38 230 GLU A N 1
ATOM 1919 C CA . GLU A 1 230 ? -11.946 8.951 5.381 1.00 91.38 230 GLU A CA 1
ATOM 1920 C C . GLU A 1 230 ? -12.517 8.917 6.807 1.00 91.38 230 GLU A C 1
ATOM 1922 O O . GLU A 1 230 ? -13.716 9.131 6.987 1.00 91.38 230 GLU A O 1
ATOM 1927 N N . GLU A 1 231 ? -11.669 8.752 7.825 1.00 94.25 231 GLU A N 1
ATOM 1928 C CA . GLU A 1 231 ? -12.119 8.718 9.225 1.00 94.25 231 GLU A CA 1
ATOM 1929 C C . GLU A 1 231 ? -12.688 10.072 9.683 1.00 94.25 231 GLU A C 1
ATOM 1931 O O . GLU A 1 231 ? -13.733 10.119 10.331 1.00 94.25 231 GLU A O 1
ATOM 1936 N N . LYS A 1 232 ? -12.100 11.199 9.249 1.00 93.81 232 LYS A N 1
ATOM 1937 C CA . LYS A 1 232 ? -12.661 12.540 9.499 1.00 93.81 232 LYS A CA 1
ATOM 1938 C C . LYS A 1 232 ? -14.077 12.687 8.937 1.00 93.81 232 LYS A C 1
ATOM 1940 O O . LYS A 1 232 ? -14.946 13.287 9.577 1.00 93.81 232 LYS A O 1
ATOM 1945 N N . SER A 1 233 ? -14.310 12.160 7.733 1.00 91.62 233 SER A N 1
ATOM 1946 C CA . SER A 1 233 ? -15.629 12.168 7.097 1.00 91.62 233 SER A CA 1
ATOM 1947 C C . SER A 1 233 ? -16.630 11.338 7.900 1.00 91.62 233 SER A C 1
ATOM 1949 O O . SER A 1 233 ? -17.748 11.792 8.134 1.00 91.62 233 SER A O 1
ATOM 1951 N N . ILE A 1 234 ? -16.225 10.160 8.383 1.00 92.62 234 ILE A N 1
ATOM 1952 C CA . ILE A 1 234 ? -17.065 9.307 9.235 1.00 92.62 234 ILE A CA 1
ATOM 1953 C C . ILE A 1 234 ? -17.460 10.033 10.525 1.00 92.62 234 ILE A C 1
ATOM 1955 O O . ILE A 1 234 ? -18.650 10.092 10.842 1.00 92.62 234 ILE A O 1
ATOM 1959 N N . CYS A 1 235 ? -16.499 10.628 11.240 1.00 93.25 235 CYS A N 1
ATOM 1960 C CA . CYS A 1 235 ? -16.766 11.377 12.473 1.00 93.25 235 CYS A CA 1
ATOM 1961 C C . CYS A 1 235 ? -17.755 12.528 12.237 1.00 93.25 235 CYS A C 1
ATOM 1963 O O . CYS A 1 235 ? -18.672 12.736 13.030 1.00 93.25 235 CYS A O 1
ATOM 1965 N N . SER A 1 236 ? -17.630 13.211 11.096 1.00 91.69 236 SER A N 1
ATOM 1966 C CA . SER A 1 236 ? -18.524 14.310 10.713 1.00 91.69 236 SER A CA 1
ATOM 1967 C C . SER A 1 236 ? -19.956 13.835 10.418 1.00 91.69 236 SER A C 1
ATOM 1969 O O . SER A 1 236 ? -20.909 14.544 10.719 1.00 91.69 236 SER A O 1
ATOM 1971 N N . GLN A 1 237 ? -20.127 12.632 9.853 1.00 90.50 237 GLN A N 1
ATOM 1972 C CA . GLN A 1 237 ? -21.439 12.069 9.497 1.00 90.50 237 GLN A CA 1
ATOM 1973 C C . GLN A 1 237 ? -22.145 11.347 10.653 1.00 90.50 237 GLN A C 1
ATOM 1975 O O . GLN A 1 237 ? -23.372 11.302 10.693 1.00 90.50 237 GLN A O 1
ATOM 1980 N N . LYS A 1 238 ? -21.386 10.710 11.551 1.00 90.12 238 LYS A N 1
ATOM 1981 C CA . LYS A 1 238 ? -21.913 9.818 12.601 1.00 90.12 238 LYS A CA 1
ATOM 1982 C C . LYS A 1 238 ? -21.784 10.389 14.016 1.00 90.12 238 LYS A C 1
ATOM 1984 O O . LYS A 1 238 ? -22.205 9.732 14.963 1.00 90.12 238 LYS A O 1
ATOM 1989 N N . GLY A 1 239 ? -21.230 11.594 14.153 1.00 79.12 239 GLY A N 1
ATOM 1990 C CA . GLY A 1 239 ? -21.000 12.271 15.427 1.00 79.12 239 GLY A CA 1
ATOM 1991 C C . GLY A 1 239 ? -19.704 11.837 16.121 1.00 79.12 239 GLY A C 1
ATOM 1992 O O . GLY A 1 239 ? -19.232 10.715 15.959 1.00 79.12 239 GLY A O 1
ATOM 1993 N N . ASN A 1 240 ? -19.140 12.729 16.939 1.00 70.62 240 ASN A N 1
ATOM 1994 C CA . ASN A 1 240 ? -17.825 12.559 17.579 1.00 70.62 240 ASN A CA 1
ATOM 1995 C C . ASN A 1 240 ? -17.788 11.549 18.746 1.00 70.62 240 ASN A C 1
ATOM 1997 O O . ASN A 1 240 ? -16.737 11.350 19.341 1.00 70.62 240 ASN A O 1
ATOM 2001 N N . GLN A 1 241 ? -18.911 10.921 19.106 1.00 67.56 241 GLN A N 1
ATOM 2002 C CA . GLN A 1 241 ? -18.993 9.998 20.251 1.00 67.56 241 GLN A CA 1
ATOM 2003 C C . GLN A 1 241 ? -18.714 8.525 19.888 1.00 67.56 241 GLN A C 1
ATOM 2005 O O . GLN A 1 241 ? -18.830 7.644 20.740 1.00 67.56 241 GLN A O 1
ATOM 2010 N N . ASN A 1 242 ? -18.366 8.228 18.634 1.00 81.25 242 ASN A N 1
ATOM 2011 C CA . ASN A 1 242 ? -18.097 6.862 18.176 1.00 81.25 242 ASN A CA 1
ATOM 2012 C C . ASN A 1 242 ? -16.607 6.479 18.299 1.00 81.25 242 ASN A C 1
ATOM 2014 O O . ASN A 1 242 ? -15.734 7.319 18.505 1.00 81.25 242 ASN A O 1
ATOM 2018 N N . LEU A 1 243 ? -16.301 5.183 18.155 1.00 92.88 243 LEU A N 1
ATOM 2019 C CA . LEU A 1 243 ? -14.922 4.676 18.221 1.00 92.88 243 LEU A CA 1
ATOM 2020 C C . LEU A 1 243 ? -14.021 5.206 17.095 1.00 92.88 243 LEU A C 1
ATOM 2022 O O . LEU A 1 243 ? -12.797 5.170 17.230 1.00 92.88 243 LEU A O 1
ATOM 2026 N N . ASN A 1 244 ? -14.603 5.700 15.997 1.00 95.31 244 ASN A N 1
ATOM 2027 C CA . ASN A 1 244 ? -13.848 6.276 14.889 1.00 95.31 244 ASN A CA 1
ATOM 2028 C C . ASN A 1 244 ? -13.123 7.564 15.287 1.00 95.31 244 ASN A C 1
ATOM 2030 O O . ASN A 1 244 ? -12.069 7.831 14.721 1.00 95.31 244 ASN A O 1
ATOM 2034 N N . ALA A 1 245 ? -13.608 8.314 16.286 1.00 95.56 245 ALA A N 1
ATOM 2035 C CA . ALA A 1 245 ? -12.884 9.472 16.814 1.00 95.56 245 ALA A CA 1
ATOM 2036 C C . ALA A 1 245 ? -11.510 9.064 17.381 1.00 95.56 245 ALA A C 1
ATOM 2038 O O . ALA A 1 245 ? -10.490 9.615 16.975 1.00 95.56 245 ALA A O 1
ATOM 2039 N N . ASN A 1 246 ? -11.467 8.005 18.198 1.00 95.81 246 ASN A N 1
ATOM 2040 C CA . ASN A 1 246 ? -10.212 7.464 18.734 1.00 95.81 246 ASN A CA 1
ATOM 2041 C C . ASN A 1 246 ? -9.280 6.971 17.614 1.00 95.81 246 ASN A C 1
ATOM 2043 O O . ASN A 1 246 ? -8.069 7.171 17.668 1.00 95.81 246 ASN A O 1
ATOM 2047 N N . LEU A 1 247 ? -9.832 6.318 16.586 1.00 97.06 247 LEU A N 1
ATOM 2048 C CA . LEU A 1 247 ? -9.041 5.863 15.441 1.00 97.06 247 LEU A CA 1
ATOM 2049 C C . LEU A 1 247 ? -8.474 7.037 14.634 1.00 97.06 247 LEU A C 1
ATOM 2051 O O . LEU A 1 247 ? -7.317 6.993 14.224 1.00 97.06 247 LEU A O 1
ATOM 2055 N N . TYR A 1 248 ? -9.277 8.074 14.406 1.00 97.12 248 TYR A N 1
ATOM 2056 C CA . TYR A 1 248 ? -8.857 9.290 13.720 1.00 97.12 248 TYR A CA 1
ATOM 2057 C C . TYR A 1 248 ? -7.692 9.970 14.450 1.00 97.12 248 TYR A C 1
ATOM 2059 O O . TYR A 1 248 ? -6.701 10.326 13.809 1.00 97.12 248 TYR A O 1
ATOM 2067 N N . ASP A 1 249 ? -7.771 10.081 15.777 1.00 96.94 249 ASP A N 1
ATOM 2068 C CA . ASP A 1 249 ? -6.698 10.655 16.590 1.00 96.94 249 ASP A CA 1
ATOM 2069 C C . ASP A 1 249 ? -5.429 9.789 16.557 1.00 96.94 249 ASP A C 1
ATOM 2071 O O . ASP A 1 249 ? -4.339 10.320 16.337 1.00 96.94 249 ASP A O 1
ATOM 2075 N N . ASN A 1 250 ? -5.560 8.459 16.645 1.00 97.56 250 ASN A N 1
ATOM 2076 C CA . ASN A 1 250 ? -4.426 7.536 16.509 1.00 97.56 250 ASN A CA 1
ATOM 2077 C C . ASN A 1 250 ? -3.737 7.655 15.138 1.00 97.56 250 ASN A C 1
ATOM 2079 O O . ASN A 1 250 ? -2.509 7.688 15.062 1.00 97.56 250 ASN A O 1
ATOM 2083 N N . LEU A 1 251 ? -4.506 7.758 14.048 1.00 98.19 251 LEU A N 1
ATOM 2084 C CA . LEU A 1 251 ? -3.954 7.941 12.701 1.00 98.19 251 LEU A CA 1
ATOM 2085 C C . LEU A 1 251 ? -3.252 9.295 12.548 1.00 98.19 251 LEU A C 1
ATOM 2087 O O . LEU A 1 251 ? -2.221 9.374 11.881 1.00 98.19 251 LEU A O 1
ATOM 2091 N N . LYS A 1 252 ? -3.784 10.357 13.165 1.00 98.19 252 LYS A N 1
ATOM 2092 C CA . LYS A 1 252 ? -3.122 11.665 13.199 1.00 98.19 252 LYS A CA 1
ATOM 2093 C C . LYS A 1 252 ? -1.819 11.633 13.992 1.00 98.19 252 LYS A C 1
ATOM 2095 O O . LYS A 1 252 ? -0.842 12.193 13.512 1.00 98.19 252 LYS A O 1
ATOM 2100 N N . SER A 1 253 ? -1.798 10.979 15.156 1.00 97.69 253 SER A N 1
ATOM 2101 C CA . SER A 1 253 ? -0.566 10.795 15.938 1.00 97.69 253 SER A CA 1
ATOM 2102 C C . SER A 1 253 ? 0.486 10.072 15.108 1.00 97.69 253 SER A C 1
ATOM 2104 O O . SER A 1 253 ? 1.583 10.586 14.927 1.00 97.69 253 SER A O 1
ATOM 2106 N N . PHE A 1 254 ? 0.110 8.949 14.489 1.00 97.69 254 PHE A N 1
ATOM 2107 C CA . PHE A 1 254 ? 1.016 8.193 13.631 1.00 97.69 254 PHE A CA 1
ATOM 2108 C C . PHE A 1 254 ? 1.523 9.012 12.435 1.00 97.69 254 PHE A C 1
ATOM 2110 O O . PHE A 1 254 ? 2.699 8.936 12.088 1.00 97.69 254 PHE A O 1
ATOM 2117 N N . LYS A 1 255 ? 0.666 9.834 11.817 1.00 97.19 255 LYS A N 1
ATOM 2118 C CA . LYS A 1 255 ? 1.097 10.761 10.766 1.00 97.19 255 LYS A CA 1
ATOM 2119 C C . LYS A 1 255 ? 2.130 11.762 11.276 1.00 97.19 255 LYS A C 1
ATOM 2121 O O . LYS A 1 255 ? 3.130 11.962 10.596 1.00 97.19 255 LYS A O 1
ATOM 2126 N N . ASN A 1 256 ? 1.898 12.369 12.436 1.00 96.25 256 ASN A N 1
ATOM 2127 C CA . ASN A 1 256 ? 2.839 13.326 13.012 1.00 96.25 256 ASN A CA 1
ATOM 2128 C C . ASN A 1 256 ? 4.184 12.648 13.314 1.00 96.25 256 ASN A C 1
ATOM 2130 O O . ASN A 1 256 ? 5.214 13.155 12.892 1.00 96.25 256 ASN A O 1
ATOM 2134 N N . GLU A 1 257 ? 4.173 11.465 13.936 1.00 94.25 257 GLU A N 1
ATOM 2135 C CA . GLU A 1 257 ? 5.382 10.667 14.193 1.00 94.25 257 GLU A CA 1
ATOM 2136 C C . GLU A 1 257 ? 6.138 10.341 12.896 1.00 94.25 257 GLU A C 1
ATOM 2138 O O . GLU A 1 257 ? 7.365 10.436 12.835 1.00 94.25 257 GLU A O 1
ATOM 2143 N N . TYR A 1 258 ? 5.410 9.991 11.832 1.00 93.81 258 TYR A N 1
ATOM 2144 C CA . TYR A 1 258 ? 5.986 9.752 10.514 1.00 93.81 258 TYR A CA 1
ATOM 2145 C C . TYR A 1 258 ? 6.612 11.020 9.913 1.00 93.81 258 TYR A C 1
ATOM 2147 O O . TYR A 1 258 ? 7.741 10.970 9.430 1.00 93.81 258 TYR A O 1
ATOM 2155 N N . GLU A 1 259 ? 5.912 12.158 9.939 1.00 92.06 259 GLU A N 1
ATOM 2156 C CA . GLU A 1 259 ? 6.397 13.439 9.404 1.00 92.06 259 GLU A CA 1
ATOM 2157 C C . GLU A 1 259 ? 7.586 13.990 10.212 1.00 92.06 259 GLU A C 1
ATOM 2159 O O . GLU A 1 259 ? 8.528 14.540 9.631 1.00 92.06 259 GLU A O 1
ATOM 2164 N N . GLU A 1 260 ? 7.591 13.798 11.532 1.00 90.19 260 GLU A N 1
ATOM 2165 C CA . GLU A 1 260 ? 8.715 14.104 12.420 1.00 90.19 260 GLU A CA 1
ATOM 2166 C C . GLU A 1 260 ? 9.923 13.234 12.081 1.00 90.19 260 GLU A C 1
ATOM 2168 O O . GLU A 1 260 ? 11.003 13.762 11.807 1.00 90.19 260 GLU A O 1
ATOM 2173 N N . ALA A 1 261 ? 9.738 11.912 12.004 1.00 86.06 261 ALA A N 1
ATOM 2174 C CA . ALA A 1 261 ? 10.795 10.987 11.616 1.00 86.06 261 ALA A CA 1
ATOM 2175 C C . ALA A 1 261 ? 11.351 11.344 10.230 1.00 86.06 261 ALA A C 1
ATOM 2177 O O . ALA A 1 261 ? 12.567 11.482 10.069 1.00 86.06 261 ALA A O 1
ATOM 2178 N N . TRP A 1 262 ? 10.472 11.583 9.253 1.00 84.81 262 TRP A N 1
ATOM 2179 C CA . TRP A 1 262 ? 10.825 12.042 7.913 1.00 84.81 262 TRP A CA 1
ATOM 2180 C C . TRP A 1 262 ? 11.651 13.327 7.959 1.00 84.81 262 TRP A C 1
ATOM 2182 O O . TRP A 1 262 ? 12.693 13.416 7.308 1.00 84.81 262 TRP A O 1
ATOM 2192 N N . SER A 1 263 ? 11.243 14.320 8.744 1.00 84.94 263 SER A N 1
ATOM 2193 C CA . SER A 1 263 ? 11.971 15.585 8.886 1.00 84.94 263 SER A CA 1
ATOM 2194 C C . SER A 1 263 ? 13.344 15.381 9.528 1.00 84.94 263 SER A C 1
ATOM 2196 O O . SER A 1 263 ? 14.339 15.867 8.994 1.00 84.94 263 SER A O 1
ATOM 2198 N N . MET A 1 264 ? 13.435 14.577 10.592 1.00 82.44 264 MET A N 1
ATOM 2199 C CA . MET A 1 264 ? 14.690 14.283 11.295 1.00 82.44 264 MET A CA 1
ATOM 2200 C C . MET A 1 264 ? 15.739 13.601 10.411 1.00 82.44 264 MET A C 1
ATOM 2202 O O . MET A 1 264 ? 16.930 13.868 10.574 1.00 82.44 264 MET A O 1
ATOM 2206 N N . SER A 1 265 ? 15.336 12.777 9.436 1.00 75.25 265 SER A N 1
ATOM 2207 C CA . SER A 1 265 ? 16.313 12.201 8.491 1.00 75.25 265 SER A CA 1
ATOM 2208 C C . SER A 1 265 ? 17.021 13.204 7.593 1.00 75.25 265 SER A C 1
ATOM 2210 O O . SER A 1 265 ? 18.061 12.855 7.044 1.00 75.25 265 SER A O 1
ATOM 2212 N N . MET A 1 266 ? 16.517 14.437 7.460 1.00 69.31 266 MET A N 1
ATOM 2213 C CA . MET A 1 266 ? 17.260 15.500 6.768 1.00 69.31 266 MET A CA 1
ATOM 2214 C C . MET A 1 266 ? 18.504 15.915 7.547 1.00 69.31 266 MET A C 1
ATOM 2216 O O . MET A 1 266 ? 19.522 16.247 6.949 1.00 69.31 266 MET A O 1
ATOM 2220 N N . SER A 1 267 ? 18.412 15.909 8.876 1.00 74.00 267 SER A N 1
ATOM 2221 C CA . SER A 1 267 ? 19.461 16.422 9.758 1.00 74.00 267 SER A CA 1
ATOM 2222 C C . SER A 1 267 ? 20.473 15.349 10.153 1.00 74.00 267 SER A C 1
ATOM 2224 O O . SER A 1 267 ? 21.611 15.672 10.478 1.00 74.00 267 SER A O 1
ATOM 2226 N N . ASN A 1 268 ? 20.072 14.075 10.139 1.00 69.81 268 ASN A N 1
ATOM 2227 C CA . ASN A 1 268 ? 20.949 12.944 10.424 1.00 69.81 268 ASN A CA 1
ATOM 2228 C C . ASN A 1 268 ? 20.534 11.736 9.564 1.00 69.81 268 ASN A C 1
ATOM 2230 O O . ASN A 1 268 ? 19.667 10.958 9.984 1.00 69.81 268 ASN A O 1
ATOM 2234 N N . PRO A 1 269 ? 21.085 11.587 8.345 1.00 66.75 269 PRO A N 1
ATOM 2235 C CA . PRO A 1 269 ? 20.702 10.508 7.450 1.00 66.75 269 PRO A CA 1
ATOM 2236 C C . PRO A 1 269 ? 21.154 9.171 8.042 1.00 66.75 269 PRO A C 1
ATOM 2238 O O . PRO A 1 269 ? 22.308 8.765 7.910 1.00 66.75 269 PRO A O 1
ATOM 2241 N N . LYS A 1 270 ? 20.226 8.456 8.689 1.00 68.06 270 LYS A N 1
ATOM 2242 C CA . LYS A 1 270 ? 20.411 7.033 8.980 1.00 68.06 270 LYS A CA 1
ATOM 2243 C C . LYS A 1 270 ? 20.554 6.305 7.649 1.00 68.06 270 LYS A C 1
ATOM 2245 O O . LYS A 1 270 ? 19.605 6.218 6.873 1.00 68.06 270 LYS A O 1
ATOM 2250 N N . THR A 1 271 ? 21.743 5.783 7.386 1.00 71.56 271 THR A N 1
ATOM 2251 C CA . THR A 1 271 ? 22.025 4.975 6.204 1.00 71.56 271 THR A CA 1
ATOM 2252 C C . THR A 1 271 ? 21.469 3.572 6.408 1.00 71.56 271 THR A C 1
ATOM 22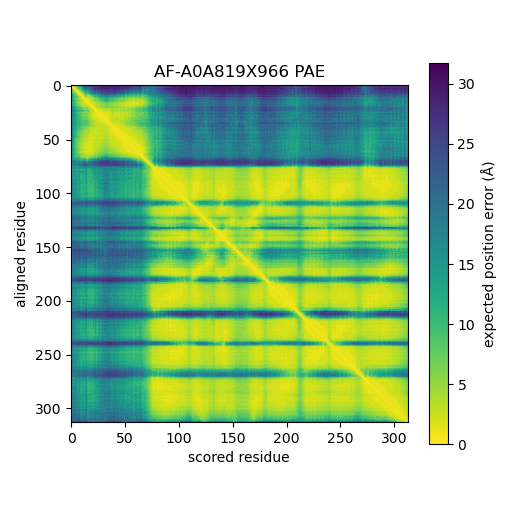54 O O . THR A 1 271 ? 22.131 2.700 6.961 1.00 71.56 271 THR A O 1
ATOM 2257 N N . ILE A 1 272 ? 20.230 3.351 5.964 1.00 84.81 272 ILE A N 1
ATOM 2258 C CA . ILE A 1 272 ? 19.688 1.999 5.841 1.00 84.81 272 ILE A CA 1
ATOM 2259 C C . ILE A 1 272 ? 20.252 1.339 4.582 1.00 84.81 272 ILE A C 1
ATOM 2261 O O . ILE A 1 272 ? 20.207 1.891 3.481 1.00 84.81 272 ILE A O 1
ATOM 2265 N N . THR A 1 273 ? 20.830 0.157 4.742 1.00 87.56 273 THR A N 1
ATOM 2266 C CA . THR A 1 273 ? 21.440 -0.587 3.643 1.00 87.56 273 THR A CA 1
ATOM 2267 C C . THR A 1 273 ? 20.390 -1.383 2.871 1.00 87.56 273 THR A C 1
ATOM 2269 O O . THR A 1 273 ? 19.360 -1.794 3.406 1.00 87.56 273 THR A O 1
ATOM 2272 N N . LEU A 1 274 ? 20.664 -1.667 1.596 1.00 88.31 274 LEU A N 1
ATOM 2273 C CA . LEU A 1 274 ? 19.759 -2.467 0.772 1.00 88.31 274 LEU A CA 1
ATOM 2274 C C . LEU A 1 274 ? 19.461 -3.862 1.380 1.00 88.31 274 LEU A C 1
ATOM 2276 O O . LEU A 1 274 ? 18.291 -4.235 1.423 1.00 88.31 274 LEU A O 1
ATOM 2280 N N . PRO A 1 275 ? 20.434 -4.621 1.929 1.00 91.31 275 PRO A N 1
ATOM 2281 C CA . PRO A 1 275 ? 20.147 -5.860 2.663 1.00 91.31 275 PRO A CA 1
ATOM 2282 C C . PRO A 1 275 ? 19.190 -5.710 3.841 1.00 91.31 275 PRO A C 1
ATOM 2284 O O . PRO A 1 275 ? 18.323 -6.565 4.033 1.00 91.31 275 PRO A O 1
ATOM 2287 N N . GLU A 1 276 ? 19.295 -4.622 4.600 1.00 92.50 276 GLU A N 1
ATOM 2288 C CA . GLU A 1 276 ? 18.356 -4.345 5.686 1.00 92.50 276 GLU A CA 1
ATOM 2289 C C . GLU A 1 276 ? 16.949 -4.108 5.139 1.00 92.50 276 GLU A C 1
ATOM 2291 O O . GLU A 1 276 ? 15.998 -4.684 5.661 1.00 92.50 276 GLU A O 1
ATOM 2296 N N . ILE A 1 277 ? 16.804 -3.380 4.028 1.00 93.62 277 ILE A N 1
ATOM 2297 C CA . ILE A 1 277 ? 15.504 -3.172 3.375 1.00 93.62 277 ILE A CA 1
ATOM 2298 C C . ILE A 1 277 ? 14.860 -4.482 2.940 1.00 93.62 277 ILE A C 1
ATOM 2300 O O . ILE A 1 277 ? 13.686 -4.703 3.230 1.00 93.62 277 ILE A O 1
ATOM 2304 N N . TYR A 1 278 ? 15.608 -5.389 2.311 1.00 93.81 278 TYR A N 1
ATOM 2305 C CA . TYR A 1 278 ? 15.054 -6.694 1.940 1.00 93.81 278 TYR A CA 1
ATOM 2306 C C . TYR A 1 278 ? 14.689 -7.545 3.160 1.00 93.81 278 TYR A C 1
ATOM 2308 O O . TYR A 1 278 ? 13.709 -8.289 3.108 1.00 93.81 278 TYR A O 1
ATOM 2316 N N . LYS A 1 279 ? 15.406 -7.407 4.283 1.00 95.50 279 LYS A N 1
ATOM 2317 C CA . LYS A 1 279 ? 15.008 -8.032 5.552 1.00 95.50 279 LYS A CA 1
ATOM 2318 C C . LYS A 1 279 ? 13.679 -7.464 6.061 1.00 95.50 279 LYS A C 1
ATOM 2320 O O . LYS A 1 279 ? 12.834 -8.237 6.515 1.00 95.50 279 LYS A O 1
ATOM 2325 N N . LEU A 1 280 ? 13.465 -6.150 5.958 1.00 97.19 280 LEU A N 1
ATOM 2326 C CA . LEU A 1 280 ? 12.189 -5.523 6.320 1.00 97.19 280 LEU A CA 1
ATOM 2327 C C . LEU A 1 280 ? 11.059 -5.968 5.383 1.00 97.19 280 LEU A C 1
ATOM 2329 O O . LEU A 1 280 ? 10.017 -6.392 5.871 1.00 97.19 280 LEU A O 1
ATOM 2333 N N . ILE A 1 281 ? 11.278 -5.967 4.063 1.00 96.38 281 ILE A N 1
ATOM 2334 C CA . ILE A 1 281 ? 10.325 -6.488 3.063 1.00 96.38 281 ILE A CA 1
ATOM 2335 C C . ILE A 1 281 ? 9.932 -7.928 3.409 1.00 96.38 281 ILE A C 1
ATOM 2337 O O . ILE A 1 281 ? 8.745 -8.242 3.492 1.00 96.38 281 ILE A O 1
ATOM 2341 N N . LYS A 1 282 ? 10.913 -8.794 3.690 1.00 96.31 282 LYS A N 1
ATOM 2342 C CA . LYS A 1 282 ? 10.651 -10.177 4.096 1.00 96.31 282 LYS A CA 1
ATOM 2343 C C . LYS A 1 282 ? 9.799 -10.237 5.367 1.00 96.31 282 LYS A C 1
ATOM 2345 O O . LYS A 1 282 ? 8.769 -10.903 5.368 1.00 96.31 282 LYS A O 1
ATOM 2350 N N . THR A 1 283 ? 10.176 -9.482 6.398 1.00 97.56 283 THR A N 1
ATOM 2351 C CA . THR A 1 283 ? 9.435 -9.411 7.670 1.00 97.56 283 THR A CA 1
ATOM 2352 C C . THR A 1 283 ? 7.973 -9.014 7.448 1.00 97.56 283 THR A C 1
ATOM 2354 O O . THR A 1 283 ? 7.069 -9.632 8.002 1.00 97.56 283 THR A O 1
ATOM 2357 N N . VAL A 1 284 ? 7.713 -8.015 6.598 1.00 97.62 284 VAL A N 1
ATOM 2358 C CA . VAL A 1 284 ? 6.341 -7.607 6.274 1.00 97.62 284 VAL A CA 1
ATOM 2359 C C . VAL A 1 284 ? 5.597 -8.690 5.493 1.00 97.62 284 VAL A C 1
ATOM 2361 O O . VAL A 1 284 ? 4.426 -8.935 5.765 1.00 97.62 284 VAL A O 1
ATOM 2364 N N . SER A 1 285 ? 6.254 -9.353 4.540 1.00 95.62 285 SER A N 1
ATOM 2365 C CA . SER A 1 285 ? 5.632 -10.415 3.738 1.00 95.62 285 SER A CA 1
ATOM 2366 C C . SER A 1 285 ? 5.248 -11.658 4.550 1.00 95.62 285 SER A C 1
ATOM 2368 O O . SER A 1 285 ? 4.383 -12.419 4.128 1.00 95.62 285 SER A O 1
ATOM 2370 N N . GLU A 1 286 ? 5.862 -11.850 5.719 1.00 96.62 286 GLU A N 1
ATOM 2371 C CA . GLU A 1 286 ? 5.542 -12.927 6.660 1.00 96.62 286 GLU A CA 1
ATOM 2372 C C . GLU A 1 286 ? 4.355 -12.573 7.577 1.00 96.62 286 GLU A C 1
ATOM 2374 O O . GLU A 1 286 ? 3.767 -13.462 8.197 1.00 96.62 286 GLU A O 1
ATOM 2379 N N . ASN A 1 287 ? 3.944 -11.298 7.648 1.00 97.00 287 ASN A N 1
ATOM 2380 C CA . ASN A 1 287 ? 2.734 -10.913 8.371 1.00 97.00 287 ASN A CA 1
ATOM 2381 C C . ASN A 1 287 ? 1.496 -11.462 7.645 1.00 97.00 287 ASN A C 1
ATOM 2383 O O . ASN A 1 287 ? 1.254 -11.137 6.485 1.00 97.00 287 ASN A O 1
ATOM 2387 N N . ARG A 1 288 ? 0.685 -12.260 8.349 1.00 95.25 288 ARG A N 1
ATOM 2388 C CA . ARG A 1 288 ? -0.468 -12.970 7.775 1.00 95.25 288 ARG A CA 1
ATOM 2389 C C . ARG A 1 288 ? -1.477 -12.061 7.064 1.00 95.25 288 ARG A C 1
ATOM 2391 O O . ARG A 1 288 ? -1.892 -12.374 5.956 1.00 95.25 288 ARG A O 1
ATOM 2398 N N . GLU A 1 289 ? -1.894 -10.956 7.681 1.00 95.00 289 GLU A N 1
ATOM 2399 C CA . GLU A 1 289 ? -2.904 -10.075 7.069 1.00 95.00 289 GL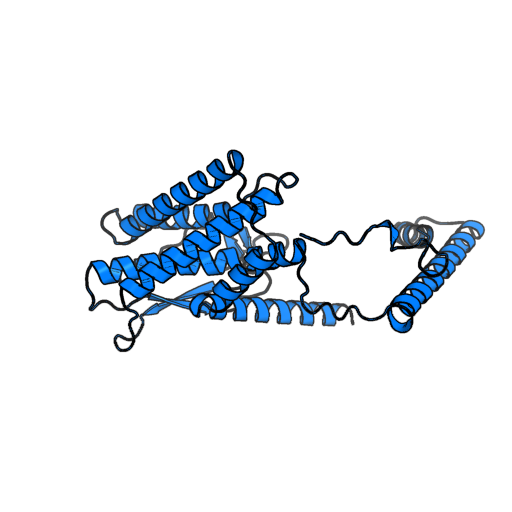U A CA 1
ATOM 2400 C C . GLU A 1 289 ? -2.358 -9.381 5.817 1.00 95.00 289 GLU A C 1
ATOM 2402 O O . GLU A 1 289 ? -3.088 -9.127 4.857 1.00 95.00 289 GLU A O 1
ATOM 2407 N N . ILE A 1 290 ? -1.062 -9.072 5.816 1.00 97.81 290 ILE A N 1
ATOM 2408 C CA . ILE A 1 290 ? -0.399 -8.431 4.683 1.00 97.81 290 ILE A CA 1
ATOM 2409 C C . ILE A 1 290 ? -0.146 -9.452 3.571 1.00 97.81 290 ILE A C 1
ATOM 2411 O O . ILE A 1 290 ? -0.380 -9.145 2.405 1.00 97.81 290 ILE A O 1
ATOM 2415 N N . SER A 1 291 ? 0.259 -10.677 3.905 1.00 97.38 291 SER A N 1
ATOM 2416 C CA . SER A 1 291 ? 0.503 -11.743 2.931 1.00 97.38 291 SER A CA 1
ATOM 2417 C C . SER A 1 291 ? -0.773 -12.171 2.201 1.00 97.38 291 SER A C 1
ATOM 2419 O O . SER A 1 291 ? -0.736 -12.368 0.986 1.00 97.38 291 SER A O 1
ATOM 2421 N N . GLU A 1 292 ? -1.917 -12.209 2.896 1.00 97.31 292 GLU A N 1
ATOM 2422 C CA . GLU A 1 292 ? -3.240 -12.425 2.292 1.00 97.31 292 GLU A CA 1
ATOM 2423 C C . 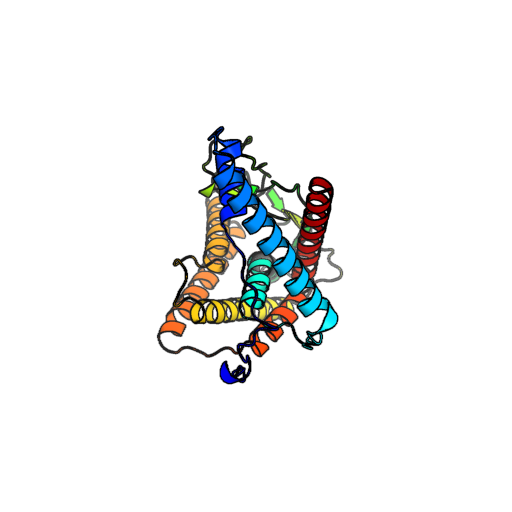GLU A 1 292 ? -3.598 -11.307 1.291 1.00 97.31 292 GLU A C 1
ATOM 2425 O O . GLU A 1 292 ? -4.157 -11.577 0.233 1.00 97.31 292 GLU A O 1
ATOM 2430 N N . GLN A 1 293 ? -3.238 -10.048 1.563 1.00 97.62 293 GLN A N 1
ATOM 2431 C CA . GLN A 1 293 ? -3.444 -8.945 0.611 1.00 97.62 293 GLN A CA 1
ATOM 2432 C C . GLN A 1 293 ? -2.473 -9.019 -0.582 1.00 97.62 293 GLN A C 1
ATOM 2434 O O . GLN A 1 293 ? -2.871 -8.780 -1.724 1.00 97.62 293 GLN A O 1
ATOM 2439 N N . LEU A 1 294 ? -1.204 -9.361 -0.334 1.00 96.94 294 LEU A N 1
ATOM 2440 C CA . LEU A 1 294 ? -0.172 -9.480 -1.370 1.00 96.94 294 LEU A CA 1
ATOM 2441 C C . LEU A 1 294 ? -0.438 -10.639 -2.335 1.00 96.94 294 LEU A C 1
ATOM 2443 O O . LEU A 1 294 ? -0.138 -10.509 -3.522 1.00 96.94 294 LEU A O 1
ATOM 2447 N N . SER A 1 295 ? -1.024 -11.743 -1.865 1.00 96.81 295 SER A N 1
ATOM 2448 C CA . SER A 1 295 ? -1.385 -12.868 -2.733 1.00 96.81 295 SER A CA 1
ATOM 2449 C C . SER A 1 295 ? -2.449 -12.472 -3.761 1.00 96.81 295 SER A C 1
ATOM 2451 O O . SER A 1 295 ? -2.300 -12.803 -4.936 1.00 96.81 295 SER A O 1
ATOM 2453 N N . ILE A 1 296 ? -3.452 -11.681 -3.361 1.00 96.06 296 ILE A N 1
ATOM 2454 C CA . ILE A 1 296 ? -4.467 -11.142 -4.277 1.00 96.06 296 ILE A CA 1
ATOM 2455 C C . ILE A 1 296 ? -3.847 -10.148 -5.260 1.00 96.06 296 ILE A C 1
ATOM 2457 O O . ILE A 1 296 ? -4.142 -10.210 -6.451 1.00 96.06 296 ILE A O 1
ATOM 2461 N N . ILE A 1 297 ? -2.957 -9.257 -4.800 1.00 94.19 297 ILE A N 1
ATOM 2462 C CA . ILE A 1 297 ? -2.233 -8.343 -5.700 1.00 94.19 297 ILE A CA 1
ATOM 2463 C C . ILE A 1 297 ? -1.487 -9.144 -6.774 1.00 94.19 297 ILE A C 1
ATOM 2465 O O . ILE A 1 297 ? -1.632 -8.851 -7.958 1.00 94.19 297 ILE A O 1
ATOM 2469 N N . LYS A 1 298 ? -0.730 -10.171 -6.367 1.00 93.56 298 LYS A N 1
ATOM 2470 C CA . LYS A 1 298 ? 0.022 -11.026 -7.289 1.00 93.56 298 LYS A CA 1
ATOM 2471 C C . LYS A 1 298 ? -0.899 -11.755 -8.269 1.00 93.56 298 LYS A C 1
ATOM 2473 O O . LYS A 1 298 ? -0.650 -11.716 -9.465 1.00 93.56 298 LYS A O 1
ATOM 2478 N N . GLN A 1 299 ? -1.991 -12.345 -7.785 1.00 93.62 299 GLN A N 1
ATOM 2479 C CA . GLN A 1 299 ? -2.978 -13.007 -8.641 1.00 93.62 299 GLN A CA 1
ATOM 2480 C C . GLN A 1 299 ? -3.524 -12.058 -9.717 1.00 93.62 299 GLN A C 1
ATOM 2482 O O . GLN A 1 299 ? -3.653 -12.442 -10.877 1.00 93.62 299 GLN A O 1
ATOM 2487 N N . MET A 1 300 ? -3.833 -10.813 -9.349 1.00 92.44 300 MET A N 1
ATOM 2488 C CA . MET A 1 300 ? -4.350 -9.819 -10.290 1.00 92.44 300 MET A CA 1
ATOM 2489 C C . MET A 1 300 ? -3.306 -9.359 -11.311 1.00 92.44 300 MET A C 1
ATOM 2491 O O . MET A 1 300 ? -3.655 -9.091 -12.459 1.00 92.44 300 MET A O 1
ATOM 2495 N N . GLU A 1 301 ? -2.038 -9.271 -10.913 1.00 89.44 301 GLU A N 1
ATOM 2496 C CA . GLU A 1 301 ? -0.927 -9.005 -11.831 1.00 89.44 301 GLU A CA 1
ATOM 2497 C C . GLU A 1 301 ? -0.723 -10.166 -12.814 1.00 89.44 301 GLU A C 1
ATOM 2499 O O . GLU A 1 301 ? -0.593 -9.924 -14.011 1.00 89.44 301 GLU A O 1
ATOM 2504 N N . ASP A 1 302 ? -0.775 -11.414 -12.341 1.00 89.88 302 ASP A N 1
ATOM 2505 C CA . ASP A 1 302 ? -0.635 -12.603 -13.189 1.00 89.88 302 ASP A CA 1
ATOM 2506 C C . ASP A 1 302 ? -1.778 -12.690 -14.218 1.00 89.88 302 ASP A C 1
ATOM 2508 O O . ASP A 1 302 ? -1.545 -12.954 -15.399 1.00 89.88 302 ASP A O 1
ATOM 2512 N N . ILE A 1 303 ? -3.022 -12.408 -13.805 1.00 88.94 303 ILE A N 1
ATOM 2513 C CA . ILE A 1 303 ? -4.173 -12.315 -14.722 1.00 88.94 303 ILE A CA 1
ATOM 2514 C C . ILE A 1 303 ? -3.921 -11.238 -15.783 1.00 88.94 303 ILE A C 1
ATOM 2516 O O . ILE A 1 303 ? -4.097 -11.494 -16.974 1.00 88.94 303 ILE A O 1
ATOM 2520 N N . TYR A 1 304 ? -3.461 -10.056 -15.365 1.00 85.12 304 TYR A N 1
ATOM 2521 C CA . TYR A 1 304 ? -3.173 -8.948 -16.271 1.00 85.12 304 TYR A CA 1
ATOM 2522 C C . TYR A 1 304 ? -2.103 -9.304 -17.309 1.00 85.12 304 TYR A C 1
ATOM 2524 O O . TYR A 1 304 ? -2.293 -9.042 -18.498 1.00 85.12 304 TYR A O 1
ATOM 2532 N N . MET A 1 305 ? -0.995 -9.912 -16.879 1.00 84.75 305 MET A N 1
ATOM 2533 C CA . MET A 1 305 ? 0.095 -10.299 -17.777 1.00 84.75 305 MET A CA 1
ATOM 2534 C C . MET A 1 305 ? -0.376 -11.326 -18.811 1.00 84.75 305 MET A C 1
ATOM 2536 O O . MET A 1 305 ? -0.182 -11.114 -20.008 1.00 84.75 305 MET A O 1
ATOM 2540 N N . ASN A 1 306 ? -1.104 -12.359 -18.376 1.00 86.38 306 ASN A N 1
ATOM 2541 C CA . ASN A 1 306 ? -1.654 -13.386 -19.267 1.00 86.38 306 ASN A CA 1
ATOM 2542 C C . ASN A 1 306 ? -2.633 -12.813 -20.309 1.00 86.38 306 ASN A C 1
ATOM 2544 O O . ASN A 1 306 ? -2.684 -13.276 -21.447 1.00 86.38 306 ASN A O 1
ATOM 2548 N N . GLU A 1 307 ? -3.440 -11.814 -19.944 1.00 84.38 307 GLU A N 1
ATOM 2549 C CA . GLU A 1 307 ? -4.323 -11.133 -20.897 1.00 84.38 307 GLU A CA 1
ATOM 2550 C C . GLU A 1 307 ? -3.549 -10.304 -21.926 1.00 84.38 307 GLU A C 1
ATOM 2552 O O . GLU A 1 307 ? -3.952 -10.248 -23.084 1.00 84.38 307 GLU A O 1
ATOM 2557 N N . GLN A 1 308 ? -2.462 -9.635 -21.525 1.00 78.62 308 GLN A N 1
ATOM 2558 C CA . GLN A 1 308 ? -1.634 -8.867 -22.462 1.00 78.62 308 GLN A CA 1
ATOM 2559 C C . GLN A 1 308 ? -0.914 -9.767 -23.459 1.00 78.62 308 GLN A C 1
ATOM 2561 O O . GLN A 1 308 ? -0.891 -9.445 -24.643 1.00 78.62 308 GLN A O 1
ATOM 2566 N N . GLU A 1 309 ? -0.405 -10.914 -23.016 1.00 79.88 309 GLU A N 1
ATOM 2567 C CA . GLU A 1 309 ? 0.216 -11.893 -23.911 1.00 79.88 309 GLU A CA 1
ATOM 2568 C C . GLU A 1 309 ? -0.768 -12.404 -24.972 1.00 79.88 309 GLU A C 1
ATOM 2570 O O . GLU A 1 309 ? -0.408 -12.497 -26.143 1.00 79.88 309 GLU A O 1
ATOM 2575 N N . LYS A 1 310 ? -2.035 -12.634 -24.599 1.00 82.88 310 LYS A N 1
ATOM 2576 C CA . LYS A 1 310 ? -3.094 -13.044 -25.539 1.00 82.88 310 LYS A CA 1
ATOM 2577 C C . LYS A 1 310 ? -3.468 -11.984 -26.575 1.00 82.88 310 LYS A C 1
ATOM 2579 O O . LYS A 1 310 ? -3.983 -12.350 -27.619 1.00 82.88 310 LYS A O 1
ATOM 2584 N N . LEU A 1 311 ? -3.272 -10.696 -26.289 1.00 78.25 311 LEU A N 1
ATOM 2585 C CA . LEU A 1 311 ? -3.554 -9.616 -27.248 1.00 78.25 311 LEU A CA 1
ATOM 2586 C C . LEU A 1 311 ? -2.425 -9.417 -28.268 1.00 78.25 311 LEU A C 1
ATOM 2588 O O . LEU A 1 311 ? -2.623 -8.721 -29.261 1.00 78.25 311 LEU A O 1
ATOM 2592 N N . ILE A 1 312 ? -1.240 -9.963 -27.987 1.00 74.56 312 ILE A N 1
ATOM 2593 C CA . ILE A 1 312 ? -0.049 -9.853 -28.839 1.00 74.56 312 ILE A CA 1
ATOM 2594 C C . ILE A 1 312 ? 0.054 -11.047 -29.811 1.00 74.56 312 ILE A C 1
ATOM 2596 O O . ILE A 1 312 ? 0.745 -10.936 -30.824 1.00 74.56 312 ILE A O 1
ATOM 2600 N N . GLN A 1 313 ? -0.627 -12.159 -29.515 1.00 55.97 313 GLN A N 1
ATOM 2601 C CA . GLN A 1 313 ? -0.731 -13.355 -30.366 1.00 55.97 313 GLN A CA 1
ATOM 2602 C C . GLN A 1 313 ? -1.866 -13.228 -31.384 1.00 55.97 313 GLN A C 1
ATOM 2604 O O . GLN A 1 313 ? -1.651 -13.676 -32.532 1.00 55.97 313 GLN A O 1
#

Mean predicted aligned error: 10.28 Å

Solvent-accessible surface area (backbone atoms only — not comparable to full-atom values): 18408 Å² total; per-residue (Å²): 128,82,78,70,77,53,73,83,72,68,71,91,40,80,88,81,56,76,71,74,54,62,54,34,60,52,49,54,55,38,50,75,69,69,52,86,73,56,71,67,56,51,52,51,33,50,52,30,38,52,46,26,53,52,33,49,52,51,50,51,48,39,56,72,73,66,47,74,78,80,80,60,93,62,92,77,49,70,68,55,49,52,54,54,48,65,69,39,46,62,42,51,53,54,50,45,54,44,49,52,51,38,50,56,44,43,74,76,35,80,84,58,63,41,71,40,85,42,67,39,76,57,58,94,40,24,19,37,53,79,73,72,84,59,80,56,43,80,54,90,79,36,72,40,80,59,78,65,76,33,52,53,68,101,54,50,81,78,48,96,63,61,71,91,46,46,44,78,40,55,54,49,78,44,78,46,73,43,66,85,88,74,70,79,54,71,66,59,51,50,53,51,42,54,50,52,55,50,49,53,49,52,51,48,48,50,48,54,72,66,42,86,78,57,92,83,74,55,72,63,59,53,54,50,52,50,52,45,50,51,36,51,51,48,28,74,75,72,42,74,89,44,62,44,43,60,49,36,50,52,51,49,51,52,49,50,55,44,53,49,52,59,54,49,41,76,81,55,68,72,83,77,50,70,71,57,49,53,51,50,53,50,56,50,56,68,36,66,76,34,33,59,39,49,50,42,43,50,53,50,49,54,53,51,52,57,53,53,55,62,74,75,108